Protein AF-X6LQK8-F1 (afdb_monomer)

pLDDT: mean 83.39, std 15.44, range [35.47, 98.56]

Foldseek 3Di:
DKFKWKFWAAPVVRDTDACQPFVKFKDKPNRTDDDPNPDPPPPPDPQQAFFDHDTDTPRVRDDPDIDMDIDGPDDGHGDMDIDTDDDDDLVRLLVLQVVLQQQQDADVNHRPDQQAAPPPRHRPCWDADPAQRRHIHNDVVSVVVCVVPCVVNRHHNVLRQDADDQDLPPDDPPDPDPPFWDKEWCAAPQPRARADFWKDFSPDNDPHTHRSSSLSVVCVVRSTQADPPPSHYHDSRRIHTDVLSVVVSVVDDRQQTMWTADSVSDIGTQDPVNVVVVVVVVVVVVVVVVVVVVVVVVVVVVPD

Mean predicted aligned error: 10.27 Å

InterPro domains:
  IPR002893 Zinc finger, MYND-type [PF01753] (117-154)
  IPR002893 Zinc finger, MYND-type [PS01360] (117-154)
  IPR002893 Zinc finger, MYND-type [PS50865] (117-154)
  IPR004181 Zinc finger, MIZ-type [PF02891] (184-232)
  IPR004181 Zinc finger, MIZ-type [PS51044] (173-258)
  IPR013083 Zinc finger, RING/FYVE/PHD-type [G3DSA:3.30.40.10] (154-269)

Organism: Reticulomyxa filosa (NCBI:txid46433)

Radius of gyration: 26.08 Å; Cα contacts (8 Å, |Δi|>4): 421; chains: 1; bounding box: 65×47×79 Å

Solvent-accessible surface area (backbone atoms only — not comparable to full-atom values): 18205 Å² total; per-residue (Å²): 90,79,42,35,34,36,44,43,29,36,60,90,76,72,40,73,50,57,68,69,82,52,59,51,48,43,28,49,74,91,42,73,60,88,74,90,73,79,79,78,78,84,67,90,58,89,71,62,49,47,76,49,68,78,63,48,80,45,50,94,72,69,61,100,73,77,56,76,47,75,48,47,88,56,91,84,59,60,48,78,48,77,44,84,41,78,59,75,52,55,68,59,52,41,52,48,42,51,61,47,39,72,41,67,51,53,62,96,85,35,61,84,59,81,70,36,15,81,82,80,60,50,65,62,76,64,46,56,45,86,68,35,65,45,55,34,18,64,44,71,68,53,44,60,68,43,36,85,59,46,64,80,55,62,46,43,69,85,77,48,62,49,69,62,79,79,79,68,79,73,78,57,98,82,59,99,66,76,85,66,65,44,76,37,53,48,32,10,86,86,74,67,44,73,44,81,48,31,24,42,34,35,84,50,92,64,87,66,40,35,23,44,60,60,49,45,44,49,24,71,71,71,22,50,26,43,36,92,86,78,48,45,63,32,50,85,79,31,49,22,63,38,61,71,57,43,51,51,57,72,75,45,59,93,87,53,50,36,35,31,39,40,80,90,72,52,74,43,82,47,48,71,67,58,51,50,55,50,51,51,53,51,51,52,51,53,50,52,52,51,53,52,55,51,53,58,56,53,61,67,66,72,78,116

Structure (mmCIF, N/CA/C/O backbone):
data_AF-X6LQK8-F1
#
_entry.id   AF-X6LQK8-F1
#
loop_
_atom_site.group_PDB
_atom_site.id
_atom_site.type_symbol
_atom_site.label_atom_id
_atom_site.label_alt_id
_atom_site.label_comp_id
_atom_site.label_asym_id
_atom_site.label_entity_id
_atom_site.label_seq_id
_atom_site.pdbx_PDB_ins_code
_atom_site.Cartn_x
_atom_site.Cartn_y
_atom_site.Cartn_z
_atom_site.occupancy
_atom_site.B_iso_or_equiv
_atom_site.auth_seq_id
_atom_site.auth_comp_id
_atom_site.auth_asym_id
_atom_site.auth_atom_id
_atom_site.pdbx_PDB_model_num
ATOM 1 N N . ARG A 1 1 ? -3.163 1.134 -16.900 1.00 82.81 1 ARG A N 1
ATOM 2 C CA . ARG A 1 1 ? -2.615 1.607 -18.199 1.00 82.81 1 ARG A CA 1
ATOM 3 C C . ARG A 1 1 ? -1.404 0.740 -18.535 1.00 82.81 1 ARG A C 1
ATOM 5 O O . ARG A 1 1 ? -0.724 0.337 -17.595 1.00 82.81 1 ARG A O 1
ATOM 12 N N . LYS A 1 2 ? -1.185 0.375 -19.805 1.00 91.56 2 LYS A N 1
ATOM 13 C CA . LYS A 1 2 ? 0.083 -0.257 -20.208 1.00 91.56 2 LYS A CA 1
ATOM 14 C C . LYS A 1 2 ? 1.154 0.831 -20.303 1.00 91.56 2 LYS A C 1
ATOM 16 O O . LYS A 1 2 ? 0.831 1.927 -20.752 1.00 91.56 2 LYS A O 1
ATOM 21 N N . GLN A 1 3 ? 2.357 0.538 -19.840 1.00 94.94 3 GLN A N 1
ATOM 22 C CA . GLN A 1 3 ? 3.522 1.411 -19.958 1.00 94.94 3 GLN A CA 1
ATOM 23 C C . GLN A 1 3 ? 4.705 0.598 -20.474 1.00 94.94 3 GLN A C 1
ATOM 25 O O . GLN A 1 3 ? 4.744 -0.616 -20.271 1.00 94.94 3 GLN A O 1
ATOM 30 N N . LEU A 1 4 ? 5.638 1.266 -21.142 1.00 95.50 4 LEU A N 1
ATOM 31 C CA . LEU A 1 4 ? 6.919 0.700 -21.532 1.00 95.50 4 LEU A CA 1
ATOM 32 C C . LEU A 1 4 ? 7.953 1.125 -20.492 1.00 95.50 4 LEU A C 1
ATOM 34 O O . LEU A 1 4 ? 8.238 2.312 -20.339 1.00 95.50 4 LEU A O 1
ATOM 38 N N . HIS A 1 5 ? 8.453 0.166 -19.724 1.00 94.75 5 HIS A N 1
ATOM 39 C CA . HIS A 1 5 ? 9.395 0.405 -18.638 1.00 94.75 5 HIS A CA 1
ATOM 40 C C . HIS A 1 5 ? 10.766 -0.122 -19.014 1.00 94.75 5 HIS A C 1
ATOM 42 O O . HIS A 1 5 ? 10.887 -1.215 -19.561 1.00 94.75 5 HIS A O 1
ATOM 48 N N . MET A 1 6 ? 11.792 0.643 -18.667 1.00 92.56 6 MET A N 1
ATOM 49 C CA . MET A 1 6 ? 13.180 0.239 -18.796 1.00 92.56 6 MET A CA 1
ATOM 50 C C . MET A 1 6 ? 13.816 0.079 -17.414 1.00 92.56 6 MET A C 1
ATOM 52 O O . MET A 1 6 ? 13.547 0.856 -16.491 1.00 92.56 6 MET A O 1
ATOM 56 N N . ARG A 1 7 ? 14.658 -0.945 -17.264 1.00 91.62 7 ARG A N 1
ATOM 57 C CA . ARG A 1 7 ? 15.359 -1.296 -16.023 1.00 91.62 7 ARG A CA 1
ATOM 58 C C . ARG A 1 7 ? 16.809 -1.660 -16.296 1.00 91.62 7 ARG A C 1
ATOM 60 O O . ARG A 1 7 ? 17.104 -2.305 -17.300 1.00 91.62 7 ARG A O 1
ATOM 67 N N . LEU A 1 8 ? 17.680 -1.316 -15.354 1.00 88.88 8 LEU A N 1
ATOM 68 C CA . LEU A 1 8 ? 19.105 -1.633 -15.397 1.00 88.88 8 LEU A CA 1
ATOM 69 C C . LEU A 1 8 ? 19.454 -2.681 -14.337 1.00 88.88 8 LEU A C 1
ATOM 71 O O . LEU A 1 8 ? 19.203 -2.464 -13.156 1.00 88.88 8 LEU A O 1
ATOM 75 N N . PHE A 1 9 ? 20.053 -3.804 -14.717 1.00 88.88 9 PHE A N 1
ATOM 76 C CA . PHE A 1 9 ? 20.481 -4.841 -13.777 1.00 88.88 9 PHE A CA 1
ATOM 77 C C . PHE A 1 9 ? 21.989 -5.019 -13.846 1.00 88.88 9 PHE A C 1
ATOM 79 O O . PHE A 1 9 ? 22.517 -5.318 -14.911 1.00 88.88 9 PHE A O 1
ATOM 86 N N . GLY A 1 10 ? 22.673 -4.857 -12.714 1.00 84.56 10 GLY A N 1
ATOM 87 C CA . GLY A 1 10 ? 24.115 -5.089 -12.628 1.00 84.56 10 GLY A CA 1
ATOM 88 C C . GLY A 1 10 ? 24.437 -6.583 -12.650 1.00 84.56 10 GLY A C 1
ATOM 89 O O . GLY A 1 10 ? 23.739 -7.375 -12.015 1.00 84.56 10 GLY A O 1
ATOM 90 N N . GLU A 1 11 ? 25.504 -6.970 -13.348 1.00 84.06 11 GLU A N 1
ATOM 91 C CA . GLU A 1 11 ? 25.898 -8.377 -13.509 1.00 84.06 11 GLU A CA 1
ATOM 92 C C . GLU A 1 11 ? 26.207 -9.061 -12.165 1.00 84.06 11 GLU A C 1
ATOM 94 O O . GLU A 1 11 ? 25.721 -10.159 -11.887 1.00 84.06 11 GLU A O 1
ATOM 99 N N . GLN A 1 12 ? 26.963 -8.384 -11.295 1.00 83.25 12 GLN A N 1
ATOM 100 C CA . GLN A 1 12 ? 27.389 -8.938 -10.004 1.00 83.25 12 GLN A CA 1
ATOM 101 C C . GLN A 1 12 ? 26.261 -8.956 -8.967 1.00 83.25 12 GLN A C 1
ATOM 103 O O . GLN A 1 12 ? 26.090 -9.930 -8.235 1.00 83.25 12 GLN A O 1
ATOM 108 N N . THR A 1 13 ? 25.486 -7.874 -8.891 1.00 82.19 13 THR A N 1
ATOM 109 C CA . THR A 1 13 ? 24.439 -7.710 -7.875 1.00 82.19 13 THR A CA 1
ATOM 110 C C . THR A 1 13 ? 23.164 -8.462 -8.233 1.00 82.19 13 THR A C 1
ATOM 112 O O . THR A 1 13 ? 22.409 -8.830 -7.335 1.00 82.19 13 THR A O 1
ATOM 115 N N . LYS A 1 14 ? 22.901 -8.669 -9.533 1.00 83.75 14 LYS A N 1
ATOM 116 C CA . LYS A 1 14 ? 21.640 -9.201 -10.076 1.00 83.75 14 LYS A CA 1
ATOM 117 C C . LYS A 1 14 ? 20.402 -8.439 -9.584 1.00 83.75 14 LYS A C 1
ATOM 119 O O . LYS A 1 14 ? 19.297 -8.977 -9.563 1.00 83.75 14 LYS A O 1
ATOM 124 N N . THR A 1 15 ? 20.573 -7.182 -9.174 1.00 83.88 15 THR A N 1
ATOM 125 C CA . THR A 1 15 ? 19.510 -6.322 -8.641 1.00 83.88 15 THR A CA 1
ATOM 126 C C . THR A 1 15 ? 19.301 -5.112 -9.537 1.00 83.88 15 THR A C 1
ATOM 128 O O . THR A 1 15 ? 20.223 -4.663 -10.225 1.00 83.88 15 THR A O 1
ATOM 131 N N . HIS A 1 16 ? 18.077 -4.579 -9.512 1.00 86.06 16 HIS A N 1
ATOM 132 C CA . HIS A 1 16 ? 17.727 -3.356 -10.226 1.00 86.06 16 HIS A CA 1
ATOM 133 C C . HIS A 1 16 ? 18.552 -2.184 -9.672 1.00 86.06 16 HIS A C 1
ATOM 135 O O . HIS A 1 16 ? 18.483 -1.894 -8.478 1.00 86.06 16 HIS A O 1
ATOM 141 N N . GLN A 1 17 ? 19.356 -1.565 -10.531 1.00 83.44 17 GLN A N 1
ATOM 142 C CA . GLN A 1 17 ? 20.273 -0.479 -10.203 1.00 83.44 17 GLN A CA 1
ATOM 143 C C . GLN A 1 17 ? 19.582 0.874 -10.346 1.00 83.44 17 GLN A C 1
ATOM 145 O O . GLN A 1 17 ? 18.817 1.092 -11.285 1.00 83.44 17 GLN A O 1
ATOM 150 N N . ASP A 1 18 ? 19.888 1.795 -9.433 1.00 78.00 18 ASP A N 1
ATOM 151 C CA . ASP A 1 18 ? 19.461 3.186 -9.553 1.00 78.00 18 ASP A CA 1
ATOM 152 C C . ASP A 1 18 ? 20.125 3.850 -10.759 1.00 78.00 18 ASP A C 1
ATOM 154 O O . ASP A 1 18 ? 21.352 3.829 -10.895 1.00 78.00 18 ASP A O 1
ATOM 158 N N . TRP A 1 19 ? 19.325 4.559 -11.554 1.00 74.69 19 TRP A N 1
ATOM 159 C CA . TRP A 1 19 ? 19.772 5.339 -12.714 1.00 74.69 19 TRP A CA 1
ATOM 160 C C . TRP A 1 19 ? 20.805 6.431 -12.371 1.00 74.69 19 TRP A C 1
ATOM 162 O O . TRP A 1 19 ? 21.520 6.914 -13.246 1.00 74.69 19 TRP A O 1
ATOM 172 N N . ASN A 1 20 ? 20.935 6.791 -11.088 1.00 66.44 20 ASN A N 1
ATOM 173 C CA . ASN A 1 20 ? 21.895 7.785 -10.603 1.00 66.44 20 ASN A CA 1
ATOM 174 C C . ASN A 1 20 ? 23.303 7.228 -10.342 1.00 66.44 20 ASN A C 1
ATOM 176 O O . ASN A 1 20 ? 24.265 7.991 -10.373 1.00 66.44 20 ASN A O 1
ATOM 180 N N . THR A 1 21 ? 23.444 5.931 -10.052 1.00 58.06 21 THR A N 1
ATOM 181 C CA . THR A 1 21 ? 24.715 5.366 -9.545 1.00 58.06 21 THR A CA 1
ATOM 182 C C . THR A 1 21 ? 25.814 5.266 -10.597 1.00 58.06 21 THR A C 1
ATOM 184 O O . THR A 1 21 ? 26.991 5.250 -10.253 1.00 58.06 21 THR A O 1
ATOM 187 N N . SER A 1 22 ? 25.445 5.247 -11.874 1.00 55.09 22 SER A N 1
ATOM 188 C CA . SER A 1 22 ? 26.368 5.057 -12.996 1.00 55.09 22 SER A CA 1
ATOM 189 C C . SER A 1 22 ? 26.458 6.276 -13.926 1.00 55.09 22 SER A C 1
ATOM 191 O O . SER A 1 22 ? 27.138 6.203 -14.946 1.00 55.09 22 SER A O 1
ATOM 193 N N . GLN A 1 23 ? 25.806 7.400 -13.574 1.00 62.09 23 GLN A N 1
ATOM 194 C CA . GLN A 1 23 ? 25.604 8.552 -14.472 1.00 62.09 23 GLN A CA 1
ATOM 195 C C . GLN A 1 23 ? 25.235 8.086 -15.890 1.00 62.09 23 GLN A C 1
ATOM 197 O O . GLN A 1 23 ? 25.840 8.517 -16.864 1.00 62.09 23 GLN A O 1
ATOM 202 N N . CYS A 1 24 ? 24.296 7.140 -15.983 1.00 72.94 24 CYS A N 1
ATOM 203 C CA . CYS A 1 24 ? 23.850 6.624 -17.267 1.00 72.94 24 CYS A CA 1
ATOM 204 C C . CYS A 1 24 ? 22.905 7.643 -17.897 1.00 72.94 24 CYS A C 1
ATOM 206 O O . CYS A 1 24 ? 21.765 7.789 -17.448 1.00 72.94 24 CYS A O 1
ATOM 208 N N . ASP A 1 25 ? 23.375 8.345 -18.918 1.00 85.44 25 ASP A N 1
ATOM 209 C CA . ASP A 1 25 ? 22.495 9.062 -19.827 1.00 85.44 25 ASP A CA 1
ATOM 210 C C . ASP A 1 25 ? 21.886 8.055 -20.801 1.00 85.44 25 ASP A C 1
ATOM 212 O O . ASP A 1 25 ? 22.563 7.152 -21.297 1.00 85.44 25 ASP A O 1
ATOM 216 N N . VAL A 1 26 ? 20.584 8.190 -21.035 1.00 89.69 26 VAL A N 1
ATOM 217 C CA . VAL A 1 26 ? 19.830 7.315 -21.930 1.00 89.69 26 VAL A CA 1
ATOM 218 C C . VAL A 1 26 ? 19.396 8.131 -23.133 1.00 89.69 26 VAL A C 1
ATOM 220 O O . VAL A 1 26 ? 18.732 9.157 -22.970 1.00 89.69 26 VAL A O 1
ATOM 223 N N . THR A 1 27 ? 19.697 7.634 -24.326 1.00 91.81 27 THR A N 1
ATOM 224 C CA . THR A 1 27 ? 19.189 8.173 -25.588 1.00 91.81 27 THR A CA 1
ATOM 225 C C . THR A 1 27 ? 18.341 7.110 -26.273 1.00 91.81 27 THR A C 1
ATOM 227 O O . THR A 1 27 ? 18.766 5.965 -26.394 1.00 91.81 27 THR A O 1
ATOM 230 N N . ILE A 1 28 ? 17.135 7.481 -26.709 1.00 93.44 28 ILE A N 1
ATOM 231 C CA . ILE A 1 28 ? 16.253 6.614 -27.503 1.00 93.44 28 ILE A CA 1
ATOM 232 C C . ILE A 1 28 ? 15.965 7.307 -28.830 1.00 93.44 28 ILE A C 1
ATOM 234 O O . ILE A 1 28 ? 15.443 8.424 -28.829 1.00 93.44 28 ILE A O 1
ATOM 238 N N . ASN A 1 29 ? 16.285 6.661 -29.954 1.00 91.69 29 ASN A N 1
ATOM 239 C CA . ASN A 1 29 ? 16.065 7.196 -31.304 1.00 91.69 29 ASN A CA 1
ATOM 240 C C . ASN A 1 29 ? 16.595 8.641 -31.448 1.00 91.69 29 ASN A C 1
ATOM 242 O O . ASN A 1 29 ? 15.873 9.548 -31.872 1.00 91.69 29 ASN A O 1
ATOM 246 N N . ASN A 1 30 ? 17.845 8.869 -31.024 1.00 88.56 30 ASN A N 1
ATOM 247 C CA . ASN A 1 30 ? 18.528 10.173 -31.000 1.00 88.56 30 ASN A CA 1
ATOM 248 C C . ASN A 1 30 ? 17.899 11.248 -30.089 1.00 88.56 30 ASN A C 1
ATOM 250 O O . ASN A 1 30 ? 18.240 12.426 -30.196 1.00 88.56 30 ASN A O 1
ATOM 254 N N . LYS A 1 31 ? 16.990 10.877 -29.177 1.00 90.25 31 LYS A N 1
ATOM 255 C CA . LYS A 1 31 ? 16.425 11.779 -28.163 1.00 90.25 31 LYS A CA 1
ATOM 256 C C . LYS A 1 31 ? 16.936 11.406 -26.779 1.00 90.25 31 LYS A C 1
ATOM 258 O O . LYS A 1 31 ? 16.623 10.331 -26.268 1.00 90.25 31 LYS A O 1
ATOM 263 N N . GLN A 1 32 ? 17.698 12.307 -26.170 1.00 89.06 32 GLN A N 1
ATOM 264 C CA . GLN A 1 32 ? 18.182 12.131 -24.804 1.00 89.06 32 GLN A CA 1
ATOM 265 C C . GLN A 1 32 ? 17.027 12.278 -23.805 1.00 89.06 32 GLN A C 1
ATOM 267 O O . GLN A 1 32 ? 16.255 13.238 -23.864 1.00 89.06 32 GLN A O 1
ATOM 272 N N . LEU A 1 33 ? 16.910 11.324 -22.885 1.00 89.19 33 LEU A N 1
ATOM 273 C CA . LEU A 1 33 ? 15.889 11.323 -21.844 1.00 89.19 33 LEU A CA 1
ATOM 274 C C . LEU A 1 33 ? 16.301 12.200 -20.660 1.00 89.19 33 LEU A C 1
ATOM 276 O O . LEU A 1 33 ? 17.451 12.188 -20.219 1.00 89.19 33 LEU A O 1
ATOM 280 N N . ILE A 1 34 ? 15.327 12.903 -20.079 1.00 83.75 34 ILE A N 1
ATOM 281 C CA . ILE A 1 34 ? 15.517 13.639 -18.828 1.00 83.75 34 ILE A CA 1
ATOM 282 C C . ILE A 1 34 ? 15.254 12.686 -17.662 1.00 83.75 34 ILE A C 1
ATOM 284 O O . ILE A 1 34 ? 14.114 12.308 -17.394 1.00 83.75 34 ILE A O 1
ATOM 288 N N . ILE A 1 35 ? 16.312 12.319 -16.944 1.00 81.25 35 ILE A N 1
ATOM 289 C CA . ILE A 1 35 ? 16.226 11.467 -15.756 1.00 81.25 35 ILE A CA 1
ATOM 290 C C . ILE A 1 35 ? 16.246 12.365 -14.517 1.00 81.25 35 ILE A C 1
ATOM 292 O O . ILE A 1 35 ? 17.209 13.099 -14.293 1.00 81.25 35 ILE A O 1
ATOM 296 N N . ASP A 1 36 ? 15.190 12.321 -13.698 1.00 70.75 36 ASP A N 1
ATOM 297 C CA . ASP A 1 36 ? 15.149 13.081 -12.444 1.00 70.75 36 ASP A CA 1
ATOM 298 C C . ASP A 1 36 ? 16.143 12.488 -11.432 1.00 70.75 36 ASP A C 1
ATOM 300 O O . ASP A 1 36 ? 15.909 11.439 -10.831 1.00 70.75 36 ASP A O 1
ATOM 304 N N . ARG A 1 37 ? 17.273 13.180 -11.247 1.00 71.69 37 ARG A N 1
ATOM 305 C CA . ARG A 1 37 ? 18.354 12.762 -10.343 1.00 71.69 37 ARG A CA 1
ATOM 306 C C . ARG A 1 37 ? 18.162 13.233 -8.895 1.00 71.69 37 ARG A C 1
ATOM 308 O O . ARG A 1 37 ? 19.084 13.110 -8.087 1.00 71.69 37 ARG A O 1
ATOM 315 N N . LYS A 1 38 ? 17.011 13.813 -8.529 1.00 57.75 38 LYS A N 1
ATOM 316 C CA . LYS A 1 38 ? 16.828 14.444 -7.209 1.00 57.75 38 LYS A CA 1
ATOM 317 C C . LYS A 1 38 ? 16.981 13.459 -6.037 1.00 57.75 38 LYS A C 1
ATOM 319 O O . LYS A 1 38 ? 16.141 12.600 -5.800 1.00 57.75 38 LYS A O 1
ATOM 324 N N . ASN A 1 39 ? 18.041 13.697 -5.254 1.00 46.19 39 ASN A N 1
ATOM 325 C CA . ASN A 1 39 ? 18.235 13.400 -3.827 1.00 46.19 39 ASN A CA 1
ATOM 326 C C . ASN A 1 39 ? 17.713 12.048 -3.310 1.00 46.19 39 ASN A C 1
ATOM 328 O O . ASN A 1 39 ? 16.868 11.986 -2.414 1.00 46.19 39 ASN A O 1
ATOM 332 N N . ILE A 1 40 ? 18.334 10.959 -3.760 1.00 50.66 40 ILE A N 1
ATOM 333 C CA . ILE A 1 40 ? 18.388 9.736 -2.955 1.00 50.66 40 ILE A CA 1
ATOM 334 C C . ILE A 1 40 ? 19.536 9.926 -1.966 1.00 50.66 40 ILE A C 1
ATOM 336 O O . ILE A 1 40 ? 20.708 9.850 -2.328 1.00 50.66 40 ILE A O 1
ATOM 340 N N . LYS A 1 41 ? 19.207 10.239 -0.707 1.00 41.84 41 LYS A N 1
ATOM 341 C CA . LYS A 1 41 ? 20.202 10.259 0.370 1.00 41.84 41 LYS A CA 1
ATOM 342 C C . LYS A 1 41 ? 20.843 8.874 0.440 1.00 41.84 41 LYS A C 1
ATOM 344 O O . LYS A 1 41 ? 20.176 7.909 0.810 1.00 41.84 41 LYS A O 1
ATOM 349 N N . THR A 1 42 ? 22.138 8.793 0.155 1.00 37.88 42 THR A N 1
ATOM 350 C CA . THR A 1 42 ? 22.996 7.673 0.548 1.00 37.88 42 THR A CA 1
ATOM 351 C C . THR A 1 42 ? 23.085 7.670 2.073 1.00 37.88 42 THR A C 1
ATOM 353 O O . THR A 1 42 ? 24.013 8.216 2.666 1.00 37.88 42 THR A O 1
ATOM 356 N N . SER A 1 43 ? 22.066 7.135 2.746 1.00 38.66 43 SER A N 1
ATOM 357 C CA . SER A 1 43 ? 22.177 6.837 4.169 1.00 38.66 43 SER A CA 1
ATOM 358 C C . SER A 1 43 ? 23.109 5.638 4.301 1.00 38.66 43 SER A C 1
ATOM 360 O O . SER A 1 43 ? 22.759 4.519 3.944 1.00 38.66 43 SER A O 1
ATOM 362 N N . SER A 1 44 ? 24.308 5.890 4.817 1.00 35.47 44 SER A N 1
ATOM 363 C CA . SER A 1 44 ? 25.323 4.899 5.193 1.00 35.47 44 SER A CA 1
ATOM 364 C C . SER A 1 44 ? 24.921 4.045 6.407 1.00 35.47 44 SER A C 1
ATOM 366 O O . SER A 1 44 ? 25.715 3.257 6.917 1.00 35.47 44 SER A O 1
ATOM 368 N N . THR A 1 45 ? 23.686 4.176 6.895 1.00 42.66 45 THR A N 1
ATOM 369 C CA . THR A 1 45 ? 23.160 3.406 8.020 1.00 42.66 45 THR A CA 1
ATOM 370 C C . THR A 1 45 ? 22.388 2.211 7.473 1.00 42.66 45 THR A C 1
ATOM 372 O O . THR A 1 45 ? 21.493 2.400 6.656 1.00 42.66 45 THR A O 1
ATOM 375 N N . LYS A 1 46 ? 22.717 0.985 7.915 1.00 43.69 46 LYS A N 1
ATOM 376 C CA . LYS A 1 46 ? 22.012 -0.263 7.554 1.00 43.69 46 LYS A CA 1
ATOM 377 C C . LYS A 1 46 ? 20.488 -0.052 7.595 1.00 43.69 46 LYS A C 1
ATOM 379 O O . LYS A 1 46 ? 19.894 -0.074 8.673 1.00 43.69 46 LYS A O 1
ATOM 384 N N . GLN A 1 47 ? 19.854 0.173 6.442 1.00 54.09 47 GLN A N 1
ATOM 385 C CA . GLN A 1 47 ? 18.412 0.385 6.375 1.00 54.09 47 GLN A CA 1
ATOM 386 C C . GLN A 1 47 ? 17.712 -0.942 6.672 1.00 54.09 47 GLN A C 1
ATOM 388 O O . GLN A 1 47 ? 17.822 -1.903 5.916 1.00 54.09 47 GLN A O 1
ATOM 393 N N . LYS A 1 48 ? 16.976 -1.002 7.785 1.00 57.19 48 LYS A N 1
ATOM 394 C CA . LYS A 1 48 ? 16.023 -2.082 8.065 1.00 57.19 48 LYS A CA 1
ATOM 395 C C . LYS A 1 48 ? 14.766 -1.870 7.212 1.00 57.19 48 LYS A C 1
ATOM 397 O O . LYS A 1 48 ? 13.739 -1.464 7.728 1.00 57.19 48 LYS A O 1
ATOM 402 N N . GLY A 1 49 ? 14.832 -2.059 5.900 1.00 64.44 49 GLY A N 1
ATOM 403 C CA . GLY A 1 49 ? 13.681 -1.824 5.023 1.00 64.44 49 GLY A CA 1
ATOM 404 C C . GLY A 1 49 ? 13.923 -2.278 3.591 1.00 64.44 49 GLY A C 1
ATOM 405 O O . GLY A 1 49 ? 15.053 -2.585 3.217 1.00 64.44 49 GLY A O 1
ATOM 406 N N . TYR A 1 50 ? 12.856 -2.329 2.792 1.00 80.06 50 TYR A N 1
ATOM 407 C CA . TYR A 1 50 ? 12.966 -2.598 1.360 1.00 80.06 50 TYR A CA 1
ATOM 408 C C . TYR A 1 50 ? 12.945 -1.277 0.596 1.00 80.06 50 TYR A C 1
ATOM 410 O O . TYR A 1 50 ? 11.967 -0.534 0.663 1.00 80.06 50 TYR A O 1
ATOM 418 N N . ASN A 1 51 ? 14.019 -0.998 -0.138 1.00 83.06 51 ASN A N 1
ATOM 419 C CA . ASN A 1 51 ? 14.061 0.102 -1.089 1.00 83.06 51 ASN A CA 1
ATOM 420 C C . ASN A 1 51 ? 13.896 -0.464 -2.503 1.00 83.06 51 ASN A C 1
ATOM 422 O O . ASN A 1 51 ? 14.660 -1.333 -2.923 1.00 83.06 51 ASN A O 1
ATOM 426 N N . VAL A 1 52 ? 12.855 -0.021 -3.203 1.00 84.00 52 VAL A N 1
ATOM 427 C CA . VAL A 1 52 ? 12.538 -0.463 -4.560 1.00 84.00 52 VAL A CA 1
ATOM 428 C C . VAL A 1 52 ? 12.889 0.648 -5.536 1.00 84.00 52 VAL A C 1
ATOM 430 O O . VAL A 1 52 ? 12.191 1.660 -5.618 1.00 84.00 52 VAL A O 1
ATOM 433 N N . VAL A 1 53 ? 13.934 0.405 -6.327 1.00 85.19 53 VAL A N 1
ATOM 434 C CA . VAL A 1 53 ? 14.335 1.279 -7.430 1.00 85.19 53 VAL A CA 1
ATOM 435 C C . VAL A 1 53 ? 13.234 1.324 -8.487 1.00 85.19 53 VAL A C 1
ATOM 437 O O . VAL A 1 53 ? 12.734 0.285 -8.944 1.00 85.19 53 VAL A O 1
ATOM 440 N N . LYS A 1 54 ? 12.862 2.539 -8.893 1.00 86.44 54 LYS A N 1
ATOM 441 C CA . LYS A 1 54 ? 11.828 2.768 -9.903 1.00 86.44 54 LYS A CA 1
ATOM 442 C C . LYS A 1 54 ? 12.351 2.516 -11.315 1.00 86.44 54 LYS A C 1
ATOM 444 O O . LYS A 1 54 ? 13.466 2.931 -11.624 1.00 86.44 54 LYS A O 1
ATOM 449 N N . PRO A 1 55 ? 11.570 1.838 -12.175 1.00 90.94 55 PRO A N 1
ATOM 450 C CA . PRO A 1 55 ? 11.902 1.751 -13.591 1.00 90.94 55 PRO A CA 1
ATOM 451 C C . PRO A 1 55 ? 11.823 3.137 -14.238 1.00 90.94 55 PRO A C 1
ATOM 453 O O . PRO A 1 55 ? 11.107 4.014 -13.747 1.00 90.94 55 PRO A O 1
ATOM 456 N N . LEU A 1 56 ? 12.520 3.306 -15.357 1.00 91.38 56 LEU A N 1
ATOM 457 C CA . LEU A 1 56 ? 12.354 4.474 -16.210 1.00 91.38 56 LEU A CA 1
ATOM 458 C C . LEU A 1 56 ? 11.129 4.256 -17.106 1.00 91.38 56 LEU A C 1
ATOM 460 O O . LEU A 1 56 ? 11.065 3.264 -17.831 1.00 91.38 56 LEU A O 1
ATOM 464 N N . ASP A 1 57 ? 10.143 5.149 -17.031 1.00 92.25 57 ASP A N 1
ATOM 465 C CA . ASP A 1 57 ? 8.982 5.118 -17.925 1.00 92.25 57 ASP A CA 1
ATOM 466 C C . ASP A 1 57 ? 9.365 5.757 -19.263 1.00 92.25 57 ASP A C 1
ATOM 468 O O . ASP A 1 57 ? 9.575 6.964 -19.342 1.00 92.25 57 ASP A O 1
ATOM 472 N N . ILE A 1 58 ? 9.472 4.932 -20.302 1.00 93.88 58 ILE A N 1
ATOM 473 C CA . ILE A 1 58 ? 9.844 5.339 -21.663 1.00 93.88 58 ILE A CA 1
ATOM 474 C C . ILE A 1 58 ? 8.656 5.229 -22.623 1.00 93.88 58 ILE A C 1
ATOM 476 O O . ILE A 1 58 ? 8.829 5.167 -23.837 1.00 93.88 58 ILE A O 1
ATOM 480 N N . SER A 1 59 ? 7.428 5.199 -22.092 1.00 94.31 59 SER A N 1
ATOM 481 C CA . SER A 1 59 ? 6.207 5.016 -22.888 1.00 94.31 59 SER A CA 1
ATOM 482 C C . SER A 1 59 ? 6.034 6.057 -23.996 1.00 94.31 59 SER A C 1
ATOM 484 O O . SER A 1 59 ? 5.456 5.740 -25.030 1.00 94.31 59 SER A O 1
ATOM 486 N N . GLU A 1 60 ? 6.518 7.285 -23.796 1.00 92.75 60 GLU A N 1
ATOM 487 C CA . GLU A 1 60 ? 6.444 8.361 -24.798 1.00 92.75 60 GLU A CA 1
ATOM 488 C C . GLU A 1 60 ? 7.379 8.139 -25.998 1.00 92.75 60 GLU A C 1
ATOM 490 O O . GLU A 1 60 ? 7.184 8.744 -27.049 1.00 92.75 60 GLU A O 1
ATOM 495 N N . HIS A 1 61 ? 8.362 7.248 -25.856 1.00 92.56 61 HIS A N 1
ATOM 496 C CA . HIS A 1 61 ? 9.349 6.899 -26.879 1.00 92.56 61 HIS A CA 1
ATOM 497 C C . HIS A 1 61 ? 9.112 5.507 -27.476 1.00 92.56 61 HIS A C 1
ATOM 499 O O . HIS A 1 61 ? 9.953 5.012 -28.219 1.00 92.56 61 HIS A O 1
ATOM 505 N N . ALA A 1 62 ? 7.996 4.862 -27.128 1.00 92.69 62 ALA A N 1
ATOM 506 C CA . ALA A 1 62 ? 7.694 3.514 -27.577 1.00 92.69 62 ALA A CA 1
ATOM 507 C C . ALA A 1 62 ? 7.513 3.466 -29.102 1.00 92.69 62 ALA A C 1
ATOM 509 O O . ALA A 1 62 ? 6.635 4.132 -29.650 1.00 92.69 62 ALA A O 1
ATOM 510 N N . ASP A 1 63 ? 8.305 2.622 -29.758 1.00 91.88 63 ASP A N 1
ATOM 511 C CA . ASP A 1 63 ? 8.243 2.368 -31.195 1.00 91.88 63 ASP A CA 1
ATOM 512 C C . ASP A 1 63 ? 8.464 0.868 -31.474 1.00 91.88 63 ASP A C 1
ATOM 514 O O . ASP A 1 63 ? 8.906 0.104 -30.613 1.00 91.88 63 ASP A O 1
ATOM 518 N N . THR A 1 64 ? 8.114 0.433 -32.680 1.00 90.81 64 THR A N 1
ATOM 519 C CA . THR A 1 64 ? 8.327 -0.925 -33.197 1.00 90.81 64 THR A CA 1
ATOM 520 C C . THR A 1 64 ? 9.806 -1.282 -33.346 1.00 90.81 64 THR A C 1
ATOM 522 O O . THR A 1 64 ? 10.159 -2.453 -33.217 1.00 90.81 64 THR A O 1
ATOM 525 N N . CYS A 1 65 ? 10.661 -0.280 -33.567 1.00 91.38 65 CYS A N 1
ATOM 526 C CA . CYS A 1 65 ? 12.114 -0.387 -33.550 1.00 91.38 65 CYS A CA 1
ATOM 527 C C . CYS A 1 65 ? 12.681 0.763 -32.709 1.00 91.38 65 CYS A C 1
ATOM 529 O O . CYS A 1 65 ? 12.290 1.914 -32.898 1.00 91.38 65 CYS A O 1
ATOM 531 N N . MET A 1 66 ? 13.570 0.457 -31.765 1.00 91.56 66 MET A N 1
ATOM 532 C CA . MET A 1 66 ? 14.181 1.457 -30.890 1.00 91.56 66 MET A CA 1
ATOM 533 C C . MET A 1 66 ? 15.688 1.237 -30.828 1.00 91.56 66 ME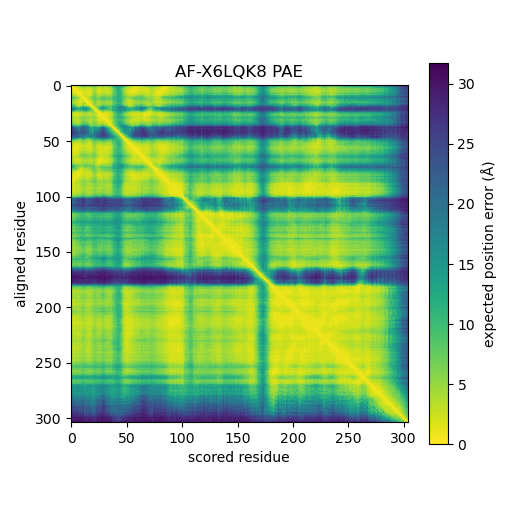T A C 1
ATOM 535 O O . MET A 1 66 ? 16.133 0.171 -30.401 1.00 91.56 66 MET A O 1
ATOM 539 N N . ASP A 1 67 ? 16.443 2.273 -31.178 1.00 92.31 67 ASP A N 1
ATOM 540 C CA . ASP A 1 67 ? 17.875 2.351 -30.917 1.00 92.31 67 ASP A CA 1
ATOM 541 C C . ASP A 1 67 ? 18.069 2.984 -29.539 1.00 92.31 67 ASP A C 1
ATOM 543 O O . ASP A 1 67 ? 17.687 4.137 -29.310 1.00 92.31 67 ASP A O 1
ATOM 547 N N . ILE A 1 68 ? 18.603 2.198 -28.603 1.00 90.81 68 ILE A N 1
ATOM 548 C CA . ILE A 1 68 ? 18.824 2.610 -27.215 1.00 90.81 68 ILE A CA 1
ATOM 549 C C . ILE A 1 68 ? 20.324 2.697 -26.971 1.00 90.81 68 ILE A C 1
ATOM 551 O O . ILE A 1 68 ? 21.028 1.688 -27.006 1.00 90.81 68 ILE A O 1
ATOM 555 N N . GLU A 1 69 ? 20.791 3.897 -26.657 1.00 90.38 69 GLU A N 1
ATOM 556 C CA . GLU A 1 69 ? 22.178 4.154 -26.293 1.00 90.38 69 GLU A 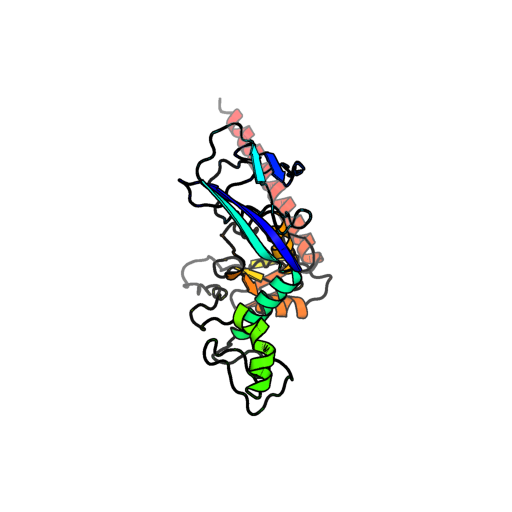CA 1
ATOM 557 C C . GLU A 1 69 ? 22.270 4.494 -24.806 1.00 90.38 69 GLU A C 1
ATOM 559 O O . GLU A 1 69 ? 21.500 5.305 -24.281 1.00 90.38 69 GLU A O 1
ATOM 564 N N . LEU A 1 70 ? 23.232 3.867 -24.128 1.00 86.94 70 LEU A N 1
ATOM 565 C CA . LEU A 1 70 ? 23.584 4.164 -22.746 1.00 86.94 70 LEU A CA 1
ATOM 566 C C . LEU A 1 70 ? 24.985 4.762 -22.705 1.00 86.94 70 LEU A C 1
ATOM 568 O O . LEU A 1 70 ? 25.962 4.075 -23.004 1.00 86.94 70 LEU A O 1
ATOM 572 N N . ALA A 1 71 ? 25.088 6.020 -22.291 1.00 84.69 71 ALA A N 1
ATOM 573 C CA . ALA A 1 71 ? 26.367 6.668 -22.038 1.00 84.69 71 ALA A CA 1
ATOM 574 C C . ALA A 1 71 ? 26.641 6.663 -20.533 1.00 84.69 71 ALA A C 1
ATOM 576 O O . ALA A 1 71 ? 25.845 7.186 -19.761 1.00 84.69 71 ALA A O 1
ATOM 577 N N . SER A 1 72 ? 27.754 6.066 -20.108 1.00 79.62 72 SER A N 1
ATOM 578 C CA . SER A 1 72 ? 28.167 6.002 -18.703 1.00 79.62 72 SER A CA 1
ATOM 579 C C . SER A 1 72 ? 29.645 6.349 -18.568 1.00 79.62 72 SER A C 1
ATOM 581 O O . SER A 1 72 ? 30.448 6.054 -19.452 1.00 79.62 72 SER A O 1
ATOM 583 N N . ASN A 1 73 ? 30.018 6.934 -17.428 1.00 76.88 73 ASN A N 1
ATOM 584 C CA . ASN A 1 73 ? 31.414 7.256 -17.110 1.00 76.88 73 ASN A CA 1
ATOM 585 C C . ASN A 1 73 ? 32.253 6.020 -16.743 1.00 76.88 73 ASN A C 1
ATOM 587 O O . ASN A 1 73 ? 33.464 6.134 -16.557 1.00 76.88 73 ASN A O 1
ATOM 591 N N . ALA A 1 74 ? 31.622 4.857 -16.583 1.00 75.88 74 ALA A N 1
ATOM 592 C CA . ALA A 1 74 ? 32.282 3.592 -16.305 1.00 75.88 74 ALA A CA 1
ATOM 593 C C . ALA A 1 74 ? 31.760 2.512 -17.257 1.00 75.88 74 ALA A C 1
ATOM 595 O O . ALA A 1 74 ? 30.647 2.607 -17.775 1.00 75.88 74 ALA A O 1
ATOM 596 N N . ALA A 1 75 ? 32.549 1.457 -17.467 1.00 75.56 75 ALA A N 1
ATOM 597 C CA . ALA A 1 75 ? 32.080 0.299 -18.215 1.00 75.56 75 ALA A CA 1
ATOM 598 C C . ALA A 1 75 ? 30.887 -0.334 -17.479 1.00 75.56 75 ALA A C 1
ATOM 600 O O . ALA A 1 75 ? 31.034 -0.856 -16.372 1.00 75.56 75 ALA A O 1
ATOM 601 N N . PHE A 1 76 ? 29.700 -0.273 -18.086 1.00 76.38 76 PHE A N 1
ATOM 602 C CA . PHE A 1 76 ? 28.526 -0.960 -17.565 1.00 76.38 76 PHE A CA 1
ATOM 603 C C . PHE A 1 76 ? 28.625 -2.458 -17.873 1.00 76.38 76 PHE A C 1
ATOM 605 O O . PHE A 1 76 ? 28.772 -2.857 -19.027 1.00 76.38 76 PHE A O 1
ATOM 612 N N . GLN A 1 77 ? 28.517 -3.281 -16.832 1.00 81.81 77 GLN A N 1
ATOM 613 C CA . GLN A 1 77 ? 28.423 -4.736 -16.930 1.00 81.81 77 GLN A CA 1
ATOM 614 C C . GLN A 1 77 ? 27.081 -5.185 -16.359 1.00 81.81 77 GLN A C 1
ATOM 616 O O . GLN A 1 77 ? 26.811 -5.037 -15.160 1.00 81.81 77 GLN A O 1
ATOM 621 N N . GLY A 1 78 ? 26.214 -5.707 -17.223 1.00 86.12 78 GLY A N 1
ATOM 622 C CA . GLY A 1 78 ? 24.870 -6.093 -16.833 1.00 86.12 78 GLY A CA 1
ATOM 623 C C . GLY A 1 78 ? 23.901 -6.196 -18.000 1.00 86.12 78 GLY A C 1
ATOM 624 O O . GLY A 1 78 ? 24.298 -6.320 -19.155 1.00 86.12 78 GLY A O 1
ATOM 625 N N . ALA A 1 79 ? 22.612 -6.138 -17.678 1.00 88.69 79 ALA A N 1
ATOM 626 C CA . ALA A 1 79 ? 21.530 -6.220 -18.645 1.00 88.69 79 ALA A CA 1
ATOM 627 C C . ALA A 1 79 ? 20.616 -4.996 -18.558 1.00 88.69 79 ALA A C 1
ATOM 629 O O . ALA A 1 79 ? 20.281 -4.519 -17.469 1.00 88.69 79 ALA A O 1
ATOM 630 N N . VAL A 1 80 ? 20.170 -4.536 -19.722 1.00 89.56 80 VAL A N 1
ATOM 631 C CA . VAL A 1 80 ? 19.076 -3.575 -19.860 1.00 89.56 80 VAL A CA 1
ATOM 632 C C . VAL A 1 80 ? 17.837 -4.361 -20.240 1.00 89.56 80 VAL A C 1
ATOM 634 O O . VAL A 1 80 ? 17.862 -5.145 -21.186 1.00 89.56 80 VAL A O 1
ATOM 637 N N . ILE A 1 81 ? 16.757 -4.173 -19.492 1.00 92.19 81 ILE A N 1
ATOM 638 C CA . ILE A 1 81 ? 15.485 -4.841 -19.757 1.00 92.19 81 ILE A CA 1
ATOM 639 C C . ILE A 1 81 ? 14.458 -3.780 -20.109 1.00 92.19 81 ILE A C 1
ATOM 641 O O . ILE A 1 81 ? 14.240 -2.851 -19.333 1.00 92.19 81 ILE A O 1
ATOM 645 N N . VAL A 1 82 ? 13.818 -3.951 -21.263 1.00 93.69 82 VAL A N 1
ATOM 646 C CA . VAL A 1 82 ? 12.666 -3.162 -21.697 1.00 93.69 82 VAL A CA 1
ATOM 647 C C . VAL A 1 82 ? 11.444 -4.073 -21.687 1.00 93.69 82 VAL A C 1
ATOM 649 O O . VAL A 1 82 ? 11.434 -5.118 -22.332 1.00 93.69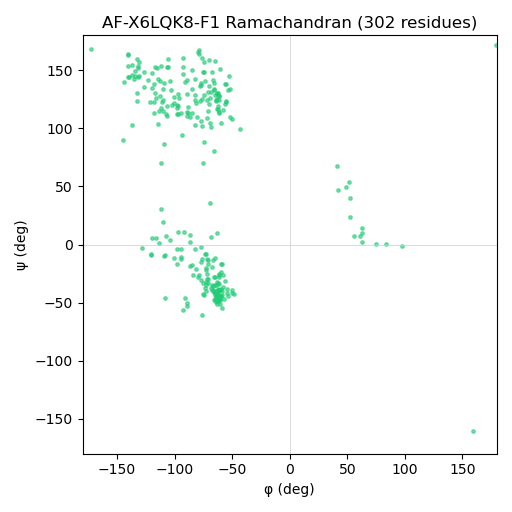 82 VAL A O 1
ATOM 652 N N . GLU A 1 83 ? 10.418 -3.696 -20.931 1.00 94.94 83 GLU A N 1
ATOM 653 C CA . GLU A 1 83 ? 9.224 -4.511 -20.718 1.00 94.94 83 GLU A CA 1
ATOM 654 C C . GLU A 1 83 ? 7.938 -3.691 -20.843 1.00 94.94 83 GLU A C 1
ATOM 656 O O . GLU A 1 83 ? 7.842 -2.548 -20.391 1.00 94.94 83 GLU A O 1
ATOM 661 N N . ILE A 1 84 ? 6.904 -4.299 -21.428 1.00 94.62 84 ILE A N 1
ATOM 662 C CA . ILE A 1 84 ? 5.551 -3.742 -21.402 1.00 94.62 84 ILE A CA 1
ATOM 663 C C . ILE A 1 84 ? 4.891 -4.187 -20.103 1.00 94.62 84 ILE A C 1
ATOM 665 O O . ILE A 1 84 ? 4.565 -5.361 -19.925 1.00 94.62 84 ILE A O 1
ATOM 669 N N . VAL A 1 85 ? 4.625 -3.237 -19.215 1.00 93.81 85 VAL A N 1
ATOM 670 C CA . VAL A 1 85 ? 4.037 -3.506 -17.904 1.00 93.81 85 VAL A CA 1
ATOM 671 C C . VAL A 1 85 ? 2.625 -2.957 -17.789 1.00 93.81 85 VAL A C 1
ATOM 673 O O . VAL A 1 85 ? 2.244 -1.965 -18.414 1.00 93.81 85 VAL A O 1
ATOM 676 N N . ARG A 1 86 ? 1.824 -3.580 -16.924 1.00 91.38 86 ARG A N 1
ATOM 677 C CA . ARG A 1 86 ? 0.543 -3.024 -16.489 1.00 91.38 86 ARG A CA 1
ATOM 678 C C . ARG A 1 86 ? 0.749 -2.264 -15.187 1.00 91.38 86 ARG A C 1
ATOM 680 O O . ARG A 1 86 ? 0.983 -2.870 -14.145 1.00 91.38 86 ARG A O 1
ATOM 687 N N . VAL A 1 87 ? 0.587 -0.947 -15.231 1.00 89.56 87 VAL A N 1
ATOM 688 C CA . VAL A 1 87 ? 0.686 -0.121 -14.025 1.00 89.56 87 VAL A CA 1
ATOM 689 C C . VAL A 1 87 ? -0.639 -0.078 -13.284 1.00 89.56 87 VAL A C 1
ATOM 691 O O . VAL A 1 87 ? -1.711 0.095 -13.879 1.00 89.56 87 VAL A O 1
ATOM 694 N N . THR A 1 88 ? -0.517 -0.269 -11.974 1.00 89.62 88 THR A N 1
ATOM 695 C CA . THR A 1 88 ? -1.599 -0.303 -10.992 1.00 89.62 88 THR A CA 1
ATOM 696 C C . THR A 1 88 ? -1.598 1.023 -10.239 1.00 89.62 88 THR A C 1
ATOM 698 O O . THR A 1 88 ? -0.537 1.497 -9.840 1.00 89.62 88 THR A O 1
ATOM 701 N N . THR A 1 89 ? -2.766 1.643 -10.073 1.00 93.50 89 THR A N 1
ATOM 702 C CA . THR A 1 89 ? -2.892 2.885 -9.297 1.00 93.50 89 THR A CA 1
ATOM 703 C C . THR A 1 89 ? -2.835 2.589 -7.800 1.00 93.50 89 THR A C 1
ATOM 705 O O . THR A 1 89 ? -3.110 1.466 -7.380 1.00 93.50 89 THR A O 1
ATOM 708 N N . VAL A 1 90 ? -2.538 3.603 -6.983 1.00 95.31 90 VAL A N 1
ATOM 709 C CA . VAL A 1 90 ? -2.590 3.489 -5.512 1.00 95.31 90 VAL A CA 1
ATOM 710 C C . VAL A 1 90 ? -3.952 2.974 -5.046 1.00 95.31 90 VAL A C 1
ATOM 712 O O . VAL A 1 90 ? -4.011 2.046 -4.248 1.00 95.31 90 VAL A O 1
ATOM 715 N N . HIS A 1 91 ? -5.033 3.509 -5.613 1.00 95.44 91 HIS A N 1
ATOM 716 C CA . HIS A 1 91 ? -6.390 3.069 -5.307 1.00 95.44 91 HIS A CA 1
ATOM 717 C C . HIS A 1 91 ? -6.612 1.581 -5.635 1.00 95.44 91 HIS A C 1
ATOM 719 O O . HIS A 1 91 ? -7.138 0.825 -4.825 1.00 95.44 91 HIS A O 1
ATOM 725 N N . GLU A 1 92 ? -6.144 1.110 -6.794 1.00 93.44 92 GLU A N 1
ATOM 726 C CA . GLU A 1 92 ? -6.265 -0.307 -7.156 1.00 93.44 92 GLU A CA 1
ATOM 727 C C . GLU A 1 92 ? -5.408 -1.214 -6.258 1.00 93.44 92 GLU A C 1
ATOM 729 O O . GLU A 1 92 ? -5.816 -2.324 -5.911 1.00 93.44 92 GLU A O 1
ATOM 734 N N . MET A 1 93 ? -4.237 -0.739 -5.827 1.00 94.94 93 MET A N 1
ATOM 735 C CA . MET A 1 93 ? -3.435 -1.426 -4.814 1.00 94.94 93 MET A CA 1
ATOM 736 C C . MET A 1 93 ? -4.190 -1.508 -3.481 1.00 94.94 93 MET A C 1
ATOM 738 O O . MET A 1 93 ? -4.231 -2.584 -2.888 1.00 94.94 93 MET A O 1
ATOM 742 N N . ALA A 1 94 ? -4.824 -0.418 -3.040 1.00 96.50 94 ALA A N 1
ATOM 743 C CA . ALA A 1 94 ? -5.607 -0.375 -1.808 1.00 96.50 94 ALA A CA 1
ATOM 744 C C . ALA A 1 94 ? -6.774 -1.373 -1.845 1.00 96.50 94 ALA A C 1
ATOM 746 O O . ALA A 1 94 ? -6.873 -2.218 -0.952 1.00 96.50 94 ALA A O 1
ATOM 747 N N . ARG A 1 95 ? -7.551 -1.396 -2.940 1.00 93.69 95 ARG A N 1
ATOM 748 C CA . ARG A 1 95 ? -8.638 -2.374 -3.137 1.00 93.69 95 ARG A CA 1
ATOM 749 C C . ARG A 1 95 ? -8.162 -3.817 -2.994 1.00 93.69 95 ARG A C 1
ATOM 751 O O . ARG A 1 95 ? -8.857 -4.645 -2.413 1.00 93.69 95 ARG A O 1
ATOM 758 N N . ARG A 1 96 ? -6.960 -4.141 -3.482 1.00 93.12 96 ARG A N 1
ATOM 759 C CA . ARG A 1 96 ? -6.372 -5.485 -3.336 1.00 93.12 96 ARG A CA 1
ATOM 760 C C . ARG A 1 96 ? -6.006 -5.817 -1.887 1.00 93.12 96 ARG A C 1
ATOM 762 O O . ARG A 1 96 ? -6.173 -6.969 -1.486 1.00 93.12 96 ARG A O 1
ATOM 769 N N . VAL A 1 97 ? -5.517 -4.850 -1.105 1.00 93.44 97 VAL A N 1
ATOM 770 C CA . VAL A 1 97 ? -5.238 -5.041 0.333 1.00 93.44 97 VAL A CA 1
ATOM 771 C C . VAL A 1 97 ? -6.539 -5.285 1.099 1.00 93.44 97 VAL A C 1
ATOM 773 O O . VAL A 1 97 ? -6.640 -6.258 1.842 1.00 93.44 97 VAL A O 1
ATOM 776 N N . GLU A 1 98 ? -7.564 -4.471 0.868 1.00 91.00 98 GLU A N 1
ATOM 777 C CA . GLU A 1 98 ? -8.868 -4.622 1.525 1.00 91.00 98 GLU A CA 1
ATOM 778 C C . GLU A 1 98 ? -9.540 -5.949 1.158 1.00 91.00 98 GLU A C 1
ATOM 780 O O . GLU A 1 98 ? -9.973 -6.710 2.031 1.00 91.00 98 GLU A O 1
ATOM 785 N N . ALA A 1 99 ? -9.564 -6.283 -0.134 1.00 86.19 99 ALA A N 1
ATOM 786 C CA . ALA A 1 99 ? -10.183 -7.505 -0.625 1.00 86.19 99 ALA A CA 1
ATOM 787 C C . ALA A 1 99 ? -9.486 -8.768 -0.103 1.00 86.19 99 ALA A C 1
ATOM 789 O O . ALA A 1 99 ? -10.157 -9.755 0.181 1.00 86.19 99 ALA A O 1
ATOM 790 N N . ARG A 1 100 ? -8.158 -8.770 0.082 1.00 85.69 100 ARG A N 1
ATOM 791 C CA . ARG A 1 100 ? -7.495 -9.928 0.707 1.00 85.69 100 ARG A CA 1
ATOM 792 C C . ARG A 1 100 ? -7.676 -9.960 2.225 1.00 85.69 100 ARG A C 1
ATOM 794 O O . ARG A 1 100 ? -7.711 -11.054 2.778 1.00 85.69 100 ARG A O 1
ATOM 801 N N . SER A 1 101 ? -7.794 -8.809 2.897 1.00 80.75 101 SER A N 1
ATOM 802 C CA . SER A 1 101 ? -7.964 -8.736 4.355 1.00 80.75 101 SER A CA 1
ATOM 803 C C . SER A 1 101 ? -9.360 -9.165 4.816 1.00 80.75 101 SER A C 1
ATOM 805 O O . SER A 1 101 ? -9.459 -9.933 5.773 1.00 80.75 101 SER A O 1
ATOM 807 N N . THR A 1 102 ? -10.417 -8.787 4.088 1.00 68.12 102 THR A N 1
ATOM 808 C CA . THR A 1 102 ? -11.830 -9.129 4.402 1.00 68.12 102 THR A CA 1
ATOM 809 C C . THR A 1 102 ? -12.096 -10.634 4.438 1.00 68.12 102 THR A C 1
ATOM 811 O O . THR A 1 102 ? -13.001 -11.117 5.111 1.00 68.12 102 THR A O 1
ATOM 814 N N . VAL A 1 103 ? -11.256 -11.392 3.744 1.00 58.34 103 VAL A N 1
ATOM 815 C CA . VAL A 1 103 ? -11.328 -12.842 3.572 1.00 58.34 103 VAL A CA 1
ATOM 816 C C . VAL A 1 103 ? -10.737 -13.582 4.787 1.00 58.34 103 VAL A C 1
ATOM 818 O O . VAL A 1 103 ? -11.028 -14.762 4.979 1.00 58.34 103 VAL A O 1
ATOM 821 N N . CYS A 1 104 ? -9.877 -12.956 5.609 1.00 51.50 104 CYS A N 1
ATOM 822 C CA . CYS A 1 104 ? -9.151 -13.617 6.717 1.00 51.50 104 CYS A CA 1
ATOM 823 C C . CYS A 1 104 ? -9.791 -13.541 8.087 1.00 51.50 104 CYS A C 1
ATOM 825 O O . CYS A 1 104 ? -9.306 -14.252 8.968 1.00 51.50 104 CYS A O 1
ATOM 827 N N . GLU A 1 105 ? -10.798 -12.706 8.301 1.00 55.81 105 GLU A N 1
ATOM 828 C CA . GLU A 1 105 ? -11.280 -12.542 9.661 1.00 55.81 105 GLU A CA 1
ATOM 829 C C . GLU A 1 105 ? -12.246 -13.631 10.075 1.00 55.81 105 GLU A C 1
ATOM 831 O O . GLU A 1 105 ? -13.263 -13.909 9.439 1.00 55.81 105 GLU A O 1
ATOM 836 N N . VAL A 1 106 ? -11.861 -14.251 11.179 1.00 51.94 106 VAL A N 1
ATOM 837 C CA . VAL A 1 106 ? -12.528 -15.367 11.796 1.00 51.94 106 VAL A CA 1
ATOM 838 C C . VAL A 1 106 ? -12.518 -15.079 13.298 1.00 51.94 106 VAL A C 1
ATOM 840 O O . VAL A 1 106 ? -11.482 -15.231 13.937 1.00 51.94 106 VAL A O 1
ATOM 843 N N . GLN A 1 107 ? -13.633 -14.642 13.880 1.00 47.12 107 GLN A N 1
ATOM 844 C CA . GLN A 1 107 ? -13.768 -14.542 15.335 1.00 47.12 107 GLN A CA 1
ATOM 845 C C . GLN A 1 107 ? -14.286 -15.891 15.843 1.00 47.12 107 GLN A C 1
ATOM 847 O O . GLN A 1 107 ? -15.347 -16.349 15.418 1.00 47.12 107 GLN A O 1
ATOM 852 N N . ASN A 1 108 ? -13.516 -16.580 16.691 1.00 44.72 108 ASN A N 1
ATOM 853 C CA . ASN A 1 108 ? -13.865 -17.910 17.221 1.00 44.72 108 ASN A CA 1
ATOM 854 C C . ASN A 1 108 ? -14.231 -18.951 16.137 1.00 44.72 108 ASN A C 1
ATOM 856 O O . ASN A 1 108 ? -15.192 -19.706 16.279 1.00 44.72 108 ASN A O 1
ATOM 860 N N . GLY A 1 109 ? -13.526 -18.969 15.003 1.00 49.16 109 GLY A N 1
ATOM 861 C CA . GLY A 1 109 ? -13.843 -19.891 13.900 1.00 49.16 109 GLY A CA 1
ATOM 862 C C . GLY A 1 109 ? -14.950 -19.419 12.935 1.00 49.16 109 GLY A C 1
ATOM 863 O O . GLY A 1 109 ? -15.2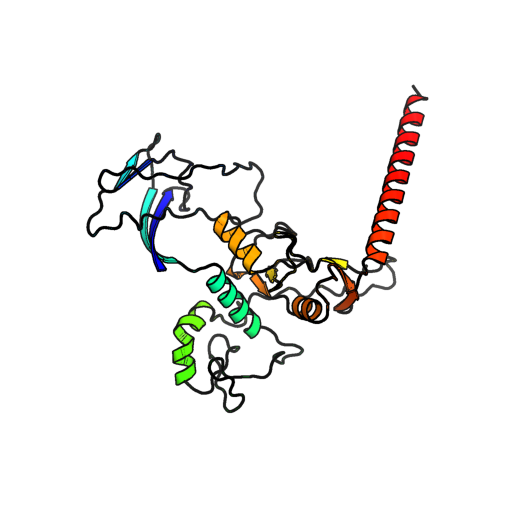27 -20.126 11.964 1.00 49.16 109 GLY A O 1
ATOM 864 N N . ARG A 1 110 ? -15.553 -18.229 13.129 1.00 49.00 110 ARG A N 1
ATOM 865 C CA . ARG A 1 110 ? -16.632 -17.693 12.273 1.00 49.00 110 ARG A CA 1
ATOM 866 C C . ARG A 1 110 ? -16.275 -16.377 11.562 1.00 49.00 110 ARG A C 1
ATOM 868 O O . ARG A 1 110 ? -15.716 -15.494 12.203 1.00 49.00 110 ARG A O 1
ATOM 875 N N . PRO A 1 111 ? -16.631 -16.213 10.273 1.00 57.72 111 PRO A N 1
ATOM 876 C CA . PRO A 1 111 ? -16.508 -14.938 9.567 1.00 57.72 111 PRO A CA 1
ATOM 877 C C . PRO A 1 111 ? -17.211 -13.803 10.323 1.00 57.72 111 PRO A C 1
ATOM 879 O O . PRO A 1 111 ? -18.358 -13.985 10.730 1.00 57.72 111 PRO A O 1
ATOM 882 N N . LEU A 1 112 ? -16.555 -12.648 10.489 1.00 58.53 112 LEU A N 1
ATOM 883 C CA . LEU A 1 112 ? -17.168 -11.472 11.137 1.00 58.53 112 LEU A CA 1
ATOM 884 C C . LEU A 1 112 ? -18.394 -10.943 10.383 1.00 58.53 112 LEU A C 1
ATOM 886 O O . LEU A 1 112 ? -19.303 -10.377 10.983 1.00 58.53 112 LEU A O 1
ATOM 890 N N . PHE A 1 113 ? -18.428 -11.154 9.069 1.00 63.97 113 PHE A N 1
ATOM 891 C CA . PHE A 1 113 ? -19.546 -10.805 8.205 1.00 63.97 113 PHE A CA 1
ATOM 892 C C . PHE A 1 113 ? -20.173 -12.082 7.643 1.00 63.97 113 PHE A C 1
ATOM 894 O O . PHE A 1 113 ? -19.468 -13.043 7.327 1.00 63.97 113 PHE A O 1
ATOM 901 N N . GLY A 1 114 ? -21.503 -12.107 7.514 1.00 72.31 114 GLY A N 1
ATOM 902 C CA . GLY A 1 114 ? -22.216 -13.236 6.915 1.00 72.31 114 GLY A CA 1
ATOM 903 C C . GLY A 1 114 ? -21.662 -13.591 5.530 1.00 72.31 114 GLY A C 1
ATOM 904 O O . GLY A 1 114 ? -21.238 -12.717 4.773 1.00 72.31 114 GLY A O 1
ATOM 905 N N . LYS A 1 115 ? -21.651 -14.886 5.193 1.00 84.69 115 LYS A N 1
ATOM 906 C CA . LYS A 1 115 ? -21.195 -15.344 3.874 1.00 84.69 115 LYS A CA 1
ATOM 907 C C . LYS A 1 115 ? -22.133 -14.784 2.807 1.00 84.69 115 LYS A C 1
ATOM 909 O O . LYS A 1 115 ? -23.337 -15.024 2.870 1.00 84.69 115 LYS A O 1
ATOM 914 N N . LYS A 1 116 ? -21.571 -14.071 1.835 1.00 90.56 116 LYS A N 1
ATOM 915 C CA . LYS A 1 116 ? -22.302 -13.510 0.700 1.00 90.56 116 LYS A CA 1
ATOM 916 C C . LYS A 1 116 ? -21.499 -13.627 -0.589 1.00 90.56 116 LYS A C 1
ATOM 918 O O . LYS A 1 116 ? -20.270 -13.687 -0.546 1.00 90.56 116 LYS A O 1
ATOM 923 N N . CYS A 1 117 ? -22.189 -13.683 -1.722 1.00 92.25 117 CYS A N 1
ATOM 92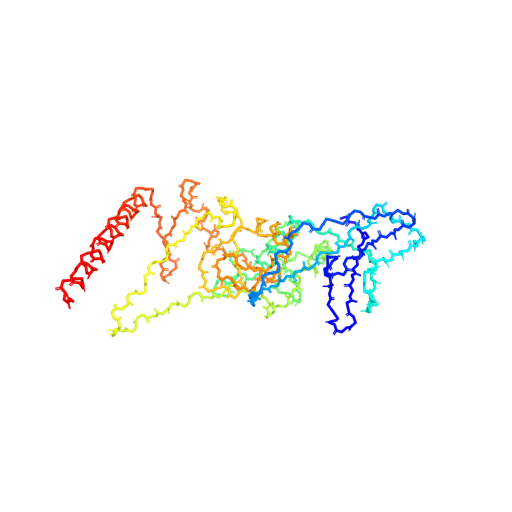4 C CA . CYS A 1 117 ? -21.562 -13.677 -3.034 1.00 92.25 117 CYS A CA 1
ATOM 925 C C . CYS A 1 117 ? -20.801 -12.363 -3.250 1.00 92.25 117 CYS A C 1
ATOM 927 O O . CYS A 1 117 ? -21.383 -11.296 -3.097 1.00 92.25 117 CYS A O 1
ATOM 929 N N . ALA A 1 118 ? -19.538 -12.441 -3.676 1.00 89.75 118 ALA A N 1
ATOM 930 C CA . ALA A 1 118 ? -18.688 -11.269 -3.915 1.00 89.75 118 ALA A CA 1
ATOM 931 C C . ALA A 1 118 ? -19.160 -10.341 -5.055 1.00 89.75 118 ALA A C 1
ATOM 933 O O . ALA A 1 118 ? -18.636 -9.241 -5.191 1.00 89.75 118 ALA A O 1
ATOM 934 N N . ILE A 1 119 ? -20.126 -10.782 -5.870 1.00 92.94 119 ILE A N 1
ATOM 935 C CA . ILE A 1 119 ? -20.643 -10.033 -7.023 1.00 92.94 119 ILE A CA 1
ATOM 936 C C . ILE A 1 119 ? -22.062 -9.498 -6.782 1.00 92.94 119 ILE A C 1
ATOM 938 O O . ILE A 1 119 ? -22.326 -8.341 -7.089 1.00 92.94 119 ILE A O 1
ATOM 942 N N . CYS A 1 120 ? -22.979 -10.316 -6.249 1.00 94.56 120 CYS A N 1
ATOM 943 C CA . CYS A 1 120 ? -24.402 -9.958 -6.120 1.00 94.56 120 CYS A CA 1
ATOM 944 C C . CYS A 1 120 ? -24.942 -9.950 -4.682 1.00 94.56 120 CYS A C 1
ATOM 946 O O . CYS A 1 120 ? -26.148 -9.829 -4.492 1.00 94.56 120 CYS A O 1
ATOM 948 N N . ASP A 1 121 ? -24.087 -10.148 -3.675 1.00 91.81 121 ASP A N 1
ATOM 949 C CA . ASP A 1 121 ? -24.450 -10.165 -2.251 1.00 91.81 121 ASP A CA 1
ATOM 950 C C . ASP A 1 121 ? -25.464 -11.243 -1.804 1.00 91.81 121 ASP A C 1
ATOM 952 O O . ASP A 1 121 ? -25.842 -11.288 -0.633 1.00 91.81 121 ASP A O 1
ATOM 956 N N . GLN A 1 122 ? -25.844 -12.185 -2.676 1.00 93.19 122 GLN A N 1
ATOM 957 C CA . GLN A 1 122 ? -26.663 -13.345 -2.301 1.00 93.19 122 GLN A CA 1
ATOM 958 C C . GLN A 1 122 ? -26.021 -14.128 -1.147 1.00 93.19 122 GLN A C 1
ATOM 960 O O . GLN A 1 122 ? -24.817 -14.363 -1.151 1.00 93.19 122 GLN A O 1
ATOM 965 N N . THR A 1 123 ? -26.819 -14.571 -0.175 1.00 92.50 123 THR A N 1
ATOM 966 C CA . THR A 1 123 ? -26.335 -15.227 1.058 1.00 92.50 123 THR A CA 1
ATOM 967 C C . THR A 1 123 ? -26.607 -16.733 1.124 1.00 92.50 123 THR A C 1
ATOM 969 O O . THR A 1 123 ? -26.106 -17.415 2.017 1.00 92.50 123 THR A O 1
ATOM 972 N N . LYS A 1 124 ? -27.395 -17.264 0.184 1.00 92.25 124 LYS A N 1
ATOM 973 C CA . LYS A 1 124 ? -27.792 -18.679 0.108 1.00 92.25 124 LYS A CA 1
ATOM 974 C C . LYS A 1 124 ? -27.051 -19.402 -1.016 1.00 92.25 124 LYS A C 1
ATOM 976 O O . LYS A 1 124 ? -26.672 -18.764 -1.994 1.00 92.25 124 LYS A O 1
ATOM 981 N N . ASP A 1 125 ? -26.872 -20.713 -0.847 1.00 91.88 125 ASP A N 1
ATOM 982 C CA . ASP A 1 125 ? -26.327 -21.638 -1.854 1.00 91.88 125 ASP A CA 1
ATOM 983 C C . ASP A 1 125 ? -24.994 -21.174 -2.451 1.00 91.88 125 ASP A C 1
ATOM 985 O O . ASP A 1 125 ? -24.813 -21.023 -3.657 1.00 91.88 125 ASP A O 1
ATOM 989 N N . LEU A 1 126 ? -24.045 -20.900 -1.555 1.00 92.75 126 LEU A N 1
ATOM 990 C CA . LEU A 1 126 ? -22.756 -20.333 -1.916 1.00 92.75 126 LEU A CA 1
ATOM 991 C C . LEU A 1 126 ? -21.672 -21.399 -2.055 1.00 92.75 126 LEU A C 1
ATOM 993 O O . LEU A 1 126 ? -21.389 -22.172 -1.138 1.00 92.75 126 LEU A O 1
ATOM 997 N N . LEU A 1 127 ? -20.978 -21.338 -3.181 1.00 91.38 127 LEU A N 1
ATOM 998 C CA . LEU A 1 127 ? -19.700 -21.983 -3.422 1.00 91.38 127 LEU A CA 1
ATOM 999 C C . LEU A 1 127 ? -18.586 -21.076 -2.895 1.00 91.38 127 LEU A C 1
ATOM 1001 O O . LEU A 1 127 ? -18.707 -19.855 -2.908 1.00 91.38 127 LEU A O 1
ATOM 1005 N N . ARG A 1 128 ? -17.468 -21.649 -2.452 1.00 90.12 128 ARG A N 1
ATOM 1006 C CA . ARG A 1 128 ? -16.264 -20.876 -2.104 1.00 90.12 128 ARG A CA 1
ATOM 1007 C C . ARG A 1 128 ? -15.124 -21.219 -3.037 1.00 90.12 128 ARG A C 1
ATOM 1009 O O . ARG A 1 128 ? -15.019 -22.358 -3.487 1.00 90.12 128 ARG A O 1
ATOM 1016 N N . CYS A 1 129 ? -14.219 -20.269 -3.243 1.00 90.19 129 CYS A N 1
ATOM 1017 C CA . CYS A 1 129 ? -12.972 -20.546 -3.946 1.00 90.19 129 CYS A CA 1
ATOM 1018 C C . CYS A 1 129 ? -12.220 -21.700 -3.254 1.00 90.19 129 CYS A C 1
ATOM 1020 O O . CYS A 1 129 ? -11.907 -21.621 -2.064 1.00 90.19 129 CYS A O 1
ATOM 1022 N N . SER A 1 130 ? -11.907 -22.762 -3.997 1.00 88.75 130 SER A N 1
ATOM 1023 C CA . SER A 1 130 ? -11.238 -23.962 -3.472 1.00 88.75 130 SER A CA 1
ATOM 1024 C C . SER A 1 130 ? -9.829 -23.678 -2.940 1.00 88.75 130 SER A C 1
ATOM 1026 O O . SER A 1 130 ? -9.409 -24.289 -1.956 1.00 88.75 130 SER A O 1
ATOM 1028 N N . ARG A 1 131 ? -9.128 -22.711 -3.548 1.00 88.31 131 ARG A N 1
ATOM 1029 C CA . ARG A 1 131 ? -7.761 -22.312 -3.193 1.00 88.31 131 ARG A CA 1
ATOM 1030 C C . ARG A 1 131 ? -7.710 -21.457 -1.927 1.00 88.31 131 ARG A C 1
ATOM 1032 O O . ARG A 1 131 ? -7.085 -21.851 -0.947 1.00 88.31 131 ARG A O 1
ATOM 1039 N N . CYS A 1 132 ? -8.358 -20.289 -1.925 1.00 86.62 132 CYS A N 1
ATOM 1040 C CA . CYS A 1 132 ? -8.247 -19.345 -0.804 1.00 86.62 132 CYS A CA 1
ATOM 1041 C C . CYS A 1 132 ? -9.245 -19.598 0.335 1.00 86.62 132 CYS A C 1
ATOM 1043 O O . CYS A 1 132 ? -9.048 -19.098 1.447 1.00 86.62 132 CYS A O 1
ATOM 1045 N N . LYS A 1 133 ? -10.320 -20.349 0.052 1.00 86.00 133 LYS A N 1
ATOM 1046 C CA . LYS A 1 133 ? -11.408 -20.738 0.966 1.00 86.00 133 LYS A CA 1
ATOM 1047 C C . LYS A 1 133 ? -12.146 -19.595 1.673 1.00 86.00 133 LYS A C 1
ATOM 1049 O O . LYS A 1 133 ? -12.970 -19.889 2.537 1.00 86.00 133 LYS A O 1
ATOM 1054 N N . GLY A 1 134 ? -11.893 -18.331 1.327 1.00 81.75 134 GLY A N 1
ATOM 1055 C CA . GLY A 1 134 ? -12.502 -17.193 2.025 1.00 81.75 134 GLY A CA 1
ATOM 1056 C C . GLY A 1 134 ? -13.352 -16.250 1.172 1.00 81.75 134 GLY A C 1
ATOM 1057 O O . GLY A 1 134 ? -14.020 -15.402 1.746 1.00 81.75 134 GLY A O 1
ATOM 1058 N N . VAL A 1 135 ? -13.374 -16.401 -0.157 1.00 87.62 135 VAL A N 1
ATOM 1059 C CA . VAL A 1 135 ? -14.336 -15.698 -1.028 1.00 87.62 135 VAL A CA 1
ATOM 1060 C C . VAL A 1 135 ? -15.429 -16.667 -1.465 1.00 87.62 135 VAL A C 1
ATOM 1062 O O . VAL A 1 135 ? -15.139 -17.839 -1.739 1.00 87.62 135 VAL A O 1
ATOM 1065 N N . TRP A 1 136 ? -16.667 -16.172 -1.512 1.00 91.50 136 TRP A N 1
ATOM 1066 C CA . TRP A 1 136 ? -17.880 -16.934 -1.800 1.00 91.50 136 TRP A CA 1
ATOM 1067 C C . TRP A 1 136 ? -18.594 -16.402 -3.053 1.00 91.50 136 TRP A C 1
ATOM 1069 O O . TRP A 1 136 ? -18.589 -15.201 -3.321 1.00 91.50 136 TRP A O 1
ATOM 1079 N N . TYR A 1 137 ? -19.244 -17.294 -3.798 1.00 94.50 137 TYR A N 1
ATOM 1080 C CA . TYR A 1 137 ? -19.983 -17.018 -5.031 1.00 94.50 137 TYR A CA 1
ATOM 1081 C C . TYR A 1 137 ? -21.266 -17.850 -5.063 1.00 94.50 137 TYR A C 1
ATOM 1083 O O . TYR A 1 137 ? -21.247 -19.003 -4.646 1.00 94.50 137 TYR A O 1
ATOM 1091 N N . CYS A 1 138 ? -22.365 -17.320 -5.599 1.00 95.50 138 CYS A N 1
ATOM 1092 C CA . CYS A 1 138 ? -23.596 -18.102 -5.793 1.00 95.50 138 CYS A CA 1
ATOM 1093 C C . CYS A 1 138 ? -23.541 -19.060 -6.997 1.00 95.50 138 CYS A C 1
ATOM 1095 O O . CYS A 1 138 ? -24.482 -19.804 -7.243 1.00 95.50 138 CYS A O 1
ATOM 1097 N N . GLY A 1 139 ? -22.442 -19.060 -7.755 1.00 95.88 139 GLY A N 1
ATOM 1098 C CA . GLY A 1 139 ? -22.255 -19.936 -8.905 1.00 95.88 139 GLY A CA 1
ATOM 1099 C C . GLY A 1 139 ? -20.914 -19.711 -9.600 1.00 95.88 139 GLY A C 1
ATOM 1100 O O . GLY A 1 139 ? -20.188 -18.757 -9.304 1.00 95.88 139 GLY A O 1
ATOM 1101 N N . THR A 1 140 ? -20.600 -20.583 -10.556 1.00 95.50 140 THR A N 1
ATOM 1102 C CA . THR A 1 140 ? -19.371 -20.515 -11.364 1.00 95.50 140 THR A CA 1
ATOM 1103 C C . THR A 1 140 ? -19.324 -19.276 -12.260 1.00 95.50 140 THR A C 1
ATOM 1105 O O . THR A 1 140 ? -18.240 -18.754 -12.503 1.00 95.50 140 THR A O 1
ATOM 1108 N N . THR A 1 141 ? -20.476 -18.740 -12.678 1.00 96.62 141 THR A N 1
ATOM 1109 C CA . THR A 1 141 ? -20.573 -17.497 -13.462 1.00 96.62 141 THR A CA 1
ATOM 1110 C C . THR A 1 141 ? -19.989 -16.299 -12.711 1.00 96.62 141 THR A C 1
ATOM 1112 O O . THR A 1 141 ? -19.111 -15.615 -13.231 1.00 96.62 141 THR A O 1
ATOM 1115 N N . HIS A 1 142 ? -20.404 -16.073 -11.459 1.00 96.38 142 HIS A N 1
ATOM 1116 C CA . HIS A 1 142 ? -19.866 -14.974 -10.645 1.00 96.38 142 HIS A CA 1
ATOM 1117 C C . HIS A 1 142 ? -18.421 -15.218 -10.208 1.00 96.38 142 HIS A C 1
ATOM 1119 O O . HIS A 1 142 ? -17.654 -14.266 -10.091 1.00 96.38 142 HIS A O 1
ATOM 1125 N N . GLN A 1 143 ? -18.014 -16.478 -10.035 1.00 95.00 143 GLN A N 1
ATOM 1126 C CA . GLN A 1 143 ? -16.603 -16.798 -9.840 1.00 95.00 143 GLN A CA 1
ATOM 1127 C C . GLN A 1 143 ? -15.762 -16.415 -11.068 1.00 95.00 143 GLN A C 1
ATOM 1129 O O . GLN A 1 143 ? -14.696 -15.829 -10.908 1.00 95.00 143 GLN A O 1
ATOM 1134 N N . ALA A 1 144 ? -16.223 -16.724 -12.284 1.00 95.62 144 ALA A N 1
ATOM 1135 C CA . ALA A 1 144 ? -15.528 -16.374 -13.523 1.00 95.62 144 ALA A CA 1
ATOM 1136 C C . ALA A 1 144 ? -15.486 -14.855 -13.754 1.00 95.62 144 ALA A C 1
ATOM 1138 O O . ALA A 1 144 ? -14.473 -14.339 -14.221 1.00 95.62 144 ALA A O 1
ATOM 1139 N N . GLN A 1 145 ? -16.550 -14.141 -13.373 1.00 95.94 145 GLN A N 1
ATOM 1140 C CA . GLN A 1 145 ? -16.609 -12.681 -13.425 1.00 95.94 145 GLN A CA 1
ATOM 1141 C C . GLN A 1 145 ? -15.613 -12.017 -12.459 1.00 95.94 145 GLN A C 1
ATOM 1143 O O . GLN A 1 145 ? -14.970 -11.041 -12.839 1.00 95.94 145 GLN A O 1
ATOM 1148 N N . ASP A 1 146 ? -15.452 -12.545 -11.239 1.00 93.94 146 ASP A N 1
ATOM 1149 C CA . ASP A 1 146 ? -14.488 -12.023 -10.255 1.00 93.94 146 ASP A CA 1
ATOM 1150 C C . ASP A 1 146 ? -13.042 -12.468 -10.540 1.00 93.94 146 ASP A C 1
ATOM 1152 O O . ASP A 1 146 ? -12.083 -11.783 -10.185 1.00 93.94 146 ASP A O 1
ATOM 1156 N N . TRP A 1 147 ? -12.850 -13.612 -11.209 1.00 94.12 147 TRP A N 1
ATOM 1157 C CA . TRP A 1 147 ? -11.538 -14.242 -11.390 1.00 94.12 147 TRP A CA 1
ATOM 1158 C C . TRP A 1 147 ? -10.421 -13.302 -11.882 1.00 94.12 147 TRP A C 1
ATOM 1160 O O . TRP A 1 147 ? -9.335 -13.364 -11.295 1.00 94.12 147 TRP A O 1
ATOM 1170 N N . PRO A 1 148 ? -10.640 -12.396 -12.865 1.00 93.25 148 PRO A N 1
ATOM 1171 C CA . PRO A 1 148 ? -9.634 -11.428 -13.294 1.00 93.25 148 PRO A CA 1
ATOM 1172 C C . PRO A 1 148 ? -8.997 -10.633 -12.150 1.00 93.25 148 PRO A C 1
ATOM 1174 O O . PRO A 1 148 ? -7.785 -10.414 -12.176 1.00 93.25 148 PRO A O 1
ATOM 1177 N N . PHE A 1 149 ? -9.792 -10.242 -11.151 1.00 91.69 149 PHE A N 1
ATOM 1178 C CA . PHE A 1 149 ? -9.345 -9.539 -9.953 1.00 91.69 149 PHE A CA 1
ATOM 1179 C C . PHE A 1 149 ? -8.940 -10.521 -8.850 1.00 91.69 149 PHE A C 1
ATOM 1181 O O . PHE A 1 149 ? -7.823 -10.432 -8.329 1.00 91.69 149 PHE A O 1
ATOM 1188 N N . HIS A 1 150 ? -9.794 -11.500 -8.540 1.00 91.12 150 HIS A N 1
ATOM 1189 C CA . HIS A 1 150 ? -9.582 -12.460 -7.460 1.00 91.12 150 HIS A CA 1
ATOM 1190 C C . HIS A 1 150 ? -8.244 -13.188 -7.567 1.00 91.12 150 HIS A C 1
ATOM 1192 O O . HIS A 1 150 ? -7.543 -13.341 -6.570 1.00 91.12 150 HIS A O 1
ATOM 1198 N N . GLN A 1 151 ? -7.834 -13.603 -8.768 1.00 92.06 151 GLN A N 1
ATOM 1199 C CA . GLN A 1 151 ? -6.566 -14.310 -8.967 1.00 92.06 151 GLN A CA 1
ATOM 1200 C C . GLN A 1 151 ? -5.346 -13.502 -8.494 1.00 92.06 151 GLN A C 1
ATOM 1202 O O . GLN A 1 151 ? -4.344 -14.084 -8.088 1.00 92.06 151 GLN A O 1
ATOM 1207 N N . THR A 1 152 ? -5.443 -12.167 -8.484 1.00 89.31 152 THR A N 1
ATOM 1208 C CA . THR A 1 152 ? -4.364 -11.267 -8.043 1.00 89.31 152 THR A CA 1
ATOM 1209 C C . THR A 1 152 ? -4.212 -11.199 -6.520 1.00 89.31 152 THR A C 1
ATOM 1211 O O . THR A 1 152 ? -3.222 -10.650 -6.027 1.00 89.31 152 THR A O 1
ATOM 1214 N N . ILE A 1 153 ? -5.191 -11.731 -5.782 1.00 89.50 153 ILE A N 1
ATOM 1215 C CA . ILE A 1 153 ? -5.261 -11.756 -4.313 1.00 89.50 153 ILE A CA 1
ATOM 1216 C C . ILE A 1 153 ? -5.523 -13.166 -3.751 1.00 89.50 153 ILE A C 1
ATOM 1218 O O . ILE A 1 153 ? -5.558 -13.361 -2.536 1.00 89.50 153 ILE A O 1
ATOM 1222 N N . CYS A 1 154 ? -5.716 -14.166 -4.615 1.00 89.75 154 CYS A N 1
ATOM 1223 C CA . CYS A 1 154 ? -6.080 -15.524 -4.234 1.00 89.75 154 CYS A CA 1
ATOM 1224 C C . CYS A 1 154 ? -4.870 -16.280 -3.669 1.00 89.75 154 CYS A C 1
ATOM 1226 O O . CYS A 1 154 ? -4.025 -16.786 -4.410 1.00 89.75 154 CYS A O 1
ATOM 1228 N N . GLN A 1 155 ? -4.813 -16.394 -2.343 1.00 86.31 155 GLN A N 1
ATOM 1229 C CA . GLN A 1 155 ? -3.767 -17.122 -1.620 1.00 86.31 155 GLN A CA 1
ATOM 1230 C C . GLN A 1 155 ? -4.370 -18.151 -0.661 1.00 86.31 155 GLN A C 1
ATOM 1232 O O . GLN A 1 155 ? -5.462 -17.936 -0.123 1.00 86.31 155 GLN A O 1
ATOM 1237 N N . SER A 1 156 ? -3.665 -19.270 -0.447 1.00 84.81 156 SER A N 1
ATOM 1238 C CA . SER A 1 156 ? -4.066 -20.269 0.550 1.00 84.81 156 SER A CA 1
ATOM 1239 C C . SER A 1 156 ? -4.100 -19.641 1.945 1.00 84.81 156 SER A C 1
ATOM 1241 O O . SER A 1 156 ? -3.397 -18.674 2.235 1.00 84.81 156 SER A O 1
ATOM 1243 N N . ALA A 1 157 ? -4.958 -20.168 2.818 1.00 77.25 157 ALA A N 1
ATOM 1244 C CA . ALA A 1 157 ? -5.212 -19.567 4.127 1.00 77.25 157 ALA A CA 1
ATOM 1245 C C . ALA A 1 157 ? -3.966 -19.491 5.035 1.00 77.25 157 ALA A C 1
ATOM 1247 O O . ALA A 1 157 ? -3.927 -18.629 5.915 1.00 77.25 157 ALA A O 1
ATOM 1248 N N . GLU A 1 158 ? -2.986 -20.374 4.821 1.00 80.81 158 GLU A N 1
ATOM 1249 C CA . GLU A 1 158 ? -1.711 -20.449 5.552 1.00 80.81 158 GLU A CA 1
ATOM 1250 C C . GLU A 1 158 ? -0.721 -19.342 5.153 1.00 80.81 158 GLU A C 1
ATOM 1252 O O . GLU A 1 158 ? -0.019 -18.817 6.003 1.00 80.81 158 GLU A O 1
ATOM 1257 N N . ASN A 1 159 ? -0.741 -18.918 3.885 1.00 83.50 159 ASN A N 1
ATOM 1258 C CA . ASN A 1 159 ? 0.099 -17.838 3.353 1.00 83.50 159 ASN A CA 1
ATOM 1259 C C . ASN A 1 159 ? -0.545 -16.453 3.546 1.00 83.50 159 ASN A C 1
ATOM 1261 O O . ASN A 1 159 ? -0.015 -15.427 3.131 1.00 83.50 159 ASN A O 1
ATOM 1265 N N . ARG A 1 160 ? -1.712 -16.459 4.193 1.00 82.69 160 ARG A N 1
ATOM 1266 C CA . ARG A 1 160 ? -2.500 -15.335 4.680 1.00 82.69 160 ARG A CA 1
ATOM 1267 C C . ARG A 1 160 ? -1.688 -14.323 5.504 1.00 82.69 160 ARG A C 1
ATOM 1269 O O . ARG A 1 160 ? -1.444 -14.717 6.644 1.00 82.69 160 ARG A O 1
ATOM 1276 N N . PRO A 1 161 ? -1.320 -13.085 5.108 1.00 86.06 161 PRO A N 1
ATOM 1277 C CA . PRO A 1 161 ? -0.780 -12.152 6.098 1.00 86.06 161 PRO A CA 1
ATOM 1278 C C . PRO A 1 161 ? -1.873 -11.861 7.143 1.00 86.06 161 PRO A C 1
ATOM 1280 O O . PRO A 1 161 ? -3.029 -11.594 6.799 1.00 86.06 161 PRO A O 1
ATOM 1283 N N . ARG A 1 162 ? -1.533 -11.988 8.428 1.00 85.25 162 ARG A N 1
ATOM 1284 C CA . ARG A 1 162 ? -2.442 -11.742 9.555 1.00 85.25 162 ARG A CA 1
ATOM 1285 C C . ARG A 1 162 ? -1.753 -10.856 10.570 1.00 85.25 162 ARG A C 1
ATOM 1287 O O . ARG A 1 162 ? -0.550 -10.982 10.786 1.00 85.25 162 ARG A O 1
ATOM 1294 N N . LEU A 1 163 ? -2.525 -9.977 11.198 1.00 87.62 163 LEU A N 1
ATOM 1295 C CA . LEU A 1 163 ? -2.016 -9.203 12.319 1.00 87.62 163 LEU A CA 1
ATOM 1296 C C . LEU A 1 163 ? -1.713 -10.139 13.491 1.00 87.62 163 LEU A C 1
ATOM 1298 O O . LEU A 1 163 ? -2.503 -11.051 13.751 1.00 87.62 163 LEU A O 1
ATOM 1302 N N . PRO A 1 164 ? -0.594 -9.920 14.198 1.00 82.06 164 PRO A N 1
ATOM 1303 C CA . PRO A 1 164 ? -0.290 -10.690 15.383 1.00 82.06 164 PRO A CA 1
ATOM 1304 C C . PRO A 1 164 ? -1.318 -10.353 16.463 1.00 82.06 164 PRO A C 1
ATOM 1306 O O . PRO A 1 164 ? -1.716 -9.193 16.630 1.00 82.06 164 PRO A O 1
ATOM 1309 N N . GLU A 1 165 ? -1.739 -11.365 17.217 1.00 75.12 165 GLU A N 1
ATOM 1310 C CA . GLU A 1 165 ? -2.460 -11.109 18.456 1.00 75.12 165 GLU A CA 1
ATOM 1311 C C . GLU A 1 165 ? -1.519 -10.364 19.406 1.00 75.12 165 GLU A C 1
ATOM 1313 O O . GLU A 1 165 ? -0.401 -10.806 19.676 1.00 75.12 165 GLU A O 1
ATOM 1318 N N . MET A 1 166 ? -1.953 -9.203 19.897 1.00 71.69 166 MET A N 1
ATOM 1319 C CA . MET A 1 166 ? -1.251 -8.543 20.993 1.00 71.69 166 MET A CA 1
ATOM 1320 C C . MET A 1 166 ? -1.340 -9.466 22.205 1.00 71.69 166 MET A C 1
ATOM 1322 O O . MET A 1 166 ? -2.444 -9.777 22.659 1.00 71.69 166 MET A O 1
ATOM 1326 N N . LYS A 1 167 ? -0.185 -9.945 22.681 1.00 58.47 167 LYS A N 1
ATOM 1327 C CA . LYS A 1 167 ? -0.113 -10.829 23.842 1.00 58.47 167 LYS A CA 1
ATOM 1328 C C . LYS A 1 167 ? -0.809 -10.152 25.019 1.00 58.47 167 LYS A C 1
ATOM 1330 O O . LYS A 1 167 ? -0.430 -9.056 25.425 1.00 58.47 167 LYS A O 1
ATOM 1335 N N . LYS A 1 168 ? -1.814 -10.829 25.570 1.00 54.12 168 LYS A N 1
ATOM 1336 C CA . LYS A 1 168 ? -2.275 -10.580 26.932 1.00 54.12 168 LYS A CA 1
ATOM 1337 C C . LYS A 1 168 ? -1.214 -11.189 27.835 1.00 54.12 168 LYS A C 1
ATOM 1339 O O . LYS A 1 168 ? -1.278 -12.380 28.120 1.00 54.12 168 LYS A O 1
ATOM 1344 N N . GLU A 1 169 ? -0.182 -10.436 28.192 1.00 50.97 169 GLU A N 1
ATOM 1345 C CA . GLU A 1 169 ? 0.682 -10.884 29.280 1.00 50.97 169 GLU A CA 1
ATOM 1346 C C . GLU A 1 169 ? -0.161 -10.794 30.552 1.00 50.97 169 GLU A C 1
ATOM 1348 O O . GLU A 1 169 ? -0.494 -9.716 31.041 1.00 50.97 169 GLU A O 1
ATOM 1353 N N . VAL A 1 170 ? -0.654 -11.961 30.971 1.00 46.19 170 VAL A N 1
ATOM 1354 C CA . VAL A 1 170 ? -1.361 -12.142 32.232 1.00 46.19 170 VAL A CA 1
ATOM 1355 C C . VAL A 1 170 ? -0.349 -11.796 33.307 1.00 46.19 170 VAL A C 1
ATOM 1357 O O . VAL A 1 170 ? 0.679 -12.461 33.399 1.00 46.19 170 VAL A O 1
ATOM 1360 N N . ALA A 1 171 ? -0.626 -10.742 34.072 1.00 43.81 171 ALA A N 1
ATOM 1361 C CA . ALA A 1 171 ? 0.161 -10.397 35.240 1.00 43.81 171 ALA A CA 1
ATOM 1362 C C . ALA A 1 171 ? 0.271 -11.642 36.131 1.00 43.81 171 ALA A C 1
ATOM 1364 O O . ALA A 1 171 ? -0.720 -12.103 36.702 1.00 43.81 171 ALA A O 1
ATOM 1365 N N . THR A 1 172 ? 1.463 -12.228 36.205 1.00 41.75 172 THR A N 1
ATOM 1366 C CA . THR A 1 172 ? 1.815 -13.095 37.321 1.00 41.75 172 THR A CA 1
ATOM 1367 C C . THR A 1 172 ? 1.846 -12.212 38.556 1.00 41.75 172 THR A C 1
ATOM 1369 O O . THR A 1 172 ? 2.376 -11.106 38.521 1.00 41.75 172 THR A O 1
ATOM 1372 N N . VAL A 1 173 ? 1.228 -12.693 39.629 1.00 52.09 173 VAL A N 1
ATOM 1373 C CA . VAL A 1 173 ? 0.855 -11.951 40.847 1.00 52.09 173 VAL A CA 1
ATOM 1374 C C . VAL A 1 173 ? 2.045 -11.386 41.651 1.00 52.09 173 VAL A C 1
ATOM 1376 O O . VAL A 1 173 ? 1.854 -10.914 42.764 1.00 52.09 173 VAL A O 1
ATOM 1379 N N . GLU A 1 174 ? 3.263 -11.432 41.108 1.00 49.78 174 GLU A N 1
ATOM 1380 C CA . GLU A 1 174 ? 4.514 -11.117 41.805 1.00 49.78 174 GLU A CA 1
ATOM 1381 C C . GLU A 1 174 ? 5.319 -9.967 41.174 1.00 49.78 174 GLU A C 1
ATOM 1383 O O . GLU A 1 174 ? 6.231 -9.463 41.821 1.00 49.78 174 GLU A O 1
ATOM 1388 N N . ASP A 1 175 ? 4.950 -9.479 39.982 1.00 41.09 175 ASP A N 1
ATOM 1389 C CA . ASP A 1 175 ? 5.563 -8.283 39.390 1.00 41.09 175 ASP A CA 1
ATOM 1390 C C . ASP A 1 175 ? 4.575 -7.106 39.442 1.00 41.09 175 ASP A C 1
ATOM 1392 O O . ASP A 1 175 ? 3.571 -7.086 38.730 1.00 41.09 175 ASP A O 1
ATOM 1396 N N . ASP A 1 176 ? 4.880 -6.089 40.255 1.00 43.44 176 ASP A N 1
ATOM 1397 C CA . ASP A 1 176 ? 4.158 -4.803 40.382 1.00 43.44 176 ASP A CA 1
ATOM 1398 C C . ASP A 1 176 ? 4.317 -3.908 39.124 1.00 43.44 176 ASP A C 1
ATOM 1400 O O . ASP A 1 176 ? 4.452 -2.685 39.177 1.00 43.44 176 ASP A O 1
ATOM 1404 N N . VAL A 1 177 ? 4.357 -4.531 37.943 1.00 49.44 177 VAL A N 1
ATOM 1405 C CA . VAL A 1 177 ? 4.367 -3.879 36.635 1.00 49.44 177 VAL A CA 1
ATOM 1406 C C . VAL A 1 177 ? 3.015 -4.140 35.985 1.00 49.44 177 VAL A C 1
ATOM 1408 O O . VAL A 1 177 ? 2.817 -5.079 35.216 1.00 49.44 177 VAL A O 1
ATOM 1411 N N . CYS A 1 178 ? 2.052 -3.274 36.293 1.00 47.25 178 CYS A N 1
ATOM 1412 C CA . CYS A 1 178 ? 0.780 -3.228 35.583 1.00 47.25 178 CYS A CA 1
ATOM 1413 C C . CYS A 1 178 ? 1.032 -3.026 34.080 1.00 47.25 178 CYS A C 1
ATOM 1415 O O . CYS A 1 178 ? 1.597 -2.006 33.674 1.00 47.25 178 CYS A O 1
ATOM 1417 N N . VAL A 1 179 ? 0.569 -3.959 33.240 1.00 53.16 179 VAL A N 1
ATOM 1418 C CA . VAL A 1 179 ? 0.510 -3.757 31.785 1.00 53.16 179 VAL A CA 1
ATOM 1419 C C . VAL A 1 179 ? -0.379 -2.540 31.517 1.00 53.16 179 VAL A C 1
ATOM 1421 O O . VAL A 1 179 ? -1.600 -2.583 31.672 1.00 53.16 179 VAL A O 1
ATOM 1424 N N . GLY A 1 180 ? 0.258 -1.421 31.178 1.00 68.00 180 GLY A N 1
ATOM 1425 C CA . GLY A 1 180 ? -0.393 -0.123 31.061 1.00 68.00 180 GLY A CA 1
ATOM 1426 C C . GLY A 1 180 ? -1.246 0.008 29.802 1.00 68.00 180 GLY A C 1
ATOM 1427 O O . GLY A 1 180 ? -0.930 -0.538 28.742 1.00 68.00 180 GLY A O 1
ATOM 1428 N N . GLN A 1 181 ? -2.318 0.794 29.907 1.00 82.88 181 GLN A N 1
ATOM 1429 C CA . GLN A 1 181 ? -3.095 1.233 28.751 1.00 82.88 181 GLN A CA 1
ATOM 1430 C C . GLN A 1 181 ? -2.172 1.861 27.699 1.00 82.88 181 GLN A C 1
ATOM 1432 O O . GLN A 1 181 ? -1.342 2.714 28.022 1.00 82.88 181 GLN A O 1
ATOM 1437 N N . THR A 1 182 ? -2.336 1.491 26.430 1.00 89.75 182 THR A N 1
ATOM 1438 C CA . THR A 1 182 ? -1.524 2.054 25.344 1.00 89.75 182 THR A CA 1
ATOM 1439 C C . THR A 1 182 ? -2.279 3.171 24.635 1.00 89.75 182 THR A C 1
ATOM 1441 O O . THR A 1 182 ? -3.322 2.935 24.029 1.00 89.75 182 THR A O 1
ATOM 1444 N N . LYS A 1 183 ? -1.748 4.396 24.686 1.00 92.44 183 LYS A N 1
ATOM 1445 C CA . LYS A 1 183 ? -2.291 5.555 23.962 1.00 92.44 183 LYS A CA 1
ATOM 1446 C C . LYS A 1 183 ? -1.963 5.434 22.468 1.00 92.44 183 LYS A C 1
ATOM 1448 O O . LYS A 1 183 ? -0.804 5.230 22.113 1.00 92.44 183 LYS A O 1
ATOM 1453 N N . VAL A 1 184 ? -2.966 5.563 21.602 1.00 95.25 184 VAL A N 1
ATOM 1454 C CA . VAL A 1 184 ? -2.831 5.493 20.135 1.00 95.25 184 VAL A CA 1
ATOM 1455 C C . VAL A 1 184 ? -3.603 6.620 19.465 1.00 95.25 184 VAL A C 1
ATOM 1457 O O . VAL A 1 184 ? -4.674 7.005 19.933 1.00 95.25 184 VAL A O 1
ATOM 1460 N N . SER A 1 185 ? -3.072 7.136 18.357 1.00 96.69 185 SER A N 1
ATOM 1461 C CA . SER A 1 185 ? -3.748 8.163 17.568 1.00 96.69 185 SER A CA 1
ATOM 1462 C C . SER A 1 185 ? -4.627 7.545 16.481 1.00 96.69 185 SER A C 1
ATOM 1464 O O . SER A 1 185 ? -4.227 6.593 15.807 1.00 96.69 185 SER A O 1
ATOM 1466 N N . LEU A 1 186 ? -5.805 8.134 16.285 1.00 97.50 186 LEU A N 1
ATOM 1467 C CA . LEU A 1 186 ? -6.725 7.874 15.177 1.00 97.50 186 LEU A CA 1
ATOM 1468 C C . LEU A 1 186 ? -6.339 8.646 13.901 1.00 97.50 186 LEU A C 1
ATOM 1470 O O . LEU A 1 186 ? -6.947 8.456 12.844 1.00 97.50 186 LEU A O 1
ATOM 1474 N N . ARG A 1 187 ? -5.298 9.485 13.973 1.00 97.69 187 ARG A N 1
ATOM 1475 C CA . ARG A 1 187 ? -4.648 10.093 12.812 1.00 97.69 187 ARG A CA 1
ATOM 1476 C C . ARG A 1 187 ? -3.477 9.249 12.341 1.00 97.69 187 ARG A C 1
ATOM 1478 O O . ARG A 1 187 ? -2.762 8.619 13.121 1.00 97.69 187 ARG A O 1
ATOM 1485 N N . CYS A 1 188 ? -3.263 9.251 11.033 1.00 98.19 188 CYS A N 1
ATOM 1486 C CA . CYS A 1 188 ? -2.147 8.560 10.428 1.00 98.19 188 CYS A CA 1
ATOM 1487 C C . CYS A 1 188 ? -0.844 9.280 10.809 1.00 98.19 188 CYS A C 1
ATOM 1489 O O . CYS A 1 188 ? -0.713 10.463 10.508 1.00 98.19 188 CYS A O 1
ATOM 1491 N N . PRO A 1 189 ? 0.166 8.599 11.377 1.00 97.06 189 PRO A N 1
ATOM 1492 C CA . PRO A 1 189 ? 1.442 9.236 11.714 1.00 97.06 189 PRO A CA 1
ATOM 1493 C C . PRO A 1 189 ? 2.243 9.690 10.481 1.00 97.06 189 PRO A C 1
ATOM 1495 O O . PRO A 1 189 ? 3.205 10.436 10.623 1.00 97.06 189 PRO A O 1
ATOM 1498 N N . LEU A 1 190 ? 1.870 9.237 9.278 1.00 95.75 190 LEU A N 1
ATOM 1499 C CA . LEU A 1 190 ? 2.537 9.589 8.024 1.00 95.75 190 LEU A CA 1
ATOM 1500 C C . LEU A 1 190 ? 1.932 10.832 7.357 1.00 95.75 190 LEU A C 1
ATOM 1502 O O . LEU A 1 190 ? 2.669 11.700 6.905 1.00 95.75 190 LEU A O 1
ATOM 1506 N N . SER A 1 191 ? 0.604 10.904 7.264 1.00 96.56 191 SER A N 1
ATOM 1507 C CA . SER A 1 191 ? -0.114 11.971 6.550 1.00 96.56 191 SER A CA 1
ATOM 1508 C C . SER A 1 191 ? -0.853 12.941 7.470 1.00 96.56 191 SER A C 1
ATOM 1510 O O . SER A 1 191 ? -1.334 13.967 7.000 1.00 96.56 191 SER A O 1
ATOM 1512 N N . ILE A 1 192 ? -0.954 12.638 8.769 1.00 96.06 192 ILE A N 1
ATOM 1513 C CA . ILE A 1 192 ? -1.652 13.429 9.801 1.00 96.06 192 ILE A CA 1
ATOM 1514 C C . ILE A 1 192 ? -3.172 13.558 9.559 1.00 96.06 192 ILE A C 1
ATOM 1516 O O . ILE A 1 192 ? -3.901 14.157 10.351 1.00 96.06 192 ILE A O 1
ATOM 1520 N N . ILE A 1 193 ? -3.699 12.934 8.505 1.00 96.44 193 ILE A N 1
ATOM 1521 C CA . ILE A 1 193 ? -5.140 12.828 8.259 1.00 96.44 193 ILE A CA 1
ATOM 1522 C C . ILE A 1 193 ? -5.766 11.805 9.210 1.00 96.44 193 ILE A C 1
ATOM 1524 O O . ILE A 1 193 ? -5.084 10.888 9.675 1.00 96.44 193 ILE A O 1
ATOM 1528 N N . ARG A 1 194 ? -7.073 11.918 9.461 1.00 97.75 194 ARG A N 1
ATOM 1529 C CA . ARG A 1 194 ? -7.836 10.857 10.130 1.00 97.75 194 ARG A CA 1
ATOM 1530 C C . ARG A 1 194 ? -7.796 9.592 9.274 1.00 97.75 194 ARG A C 1
ATOM 1532 O O . ARG A 1 194 ? -8.078 9.653 8.076 1.00 97.75 194 ARG A O 1
ATOM 1539 N N . ILE A 1 195 ? -7.416 8.475 9.885 1.00 98.50 195 ILE A N 1
ATOM 1540 C CA . ILE A 1 195 ? -7.241 7.198 9.189 1.00 98.50 195 ILE A CA 1
ATOM 1541 C C . ILE A 1 195 ? -8.576 6.769 8.572 1.00 98.50 195 ILE A C 1
ATOM 1543 O O . ILE A 1 195 ? -9.575 6.696 9.282 1.00 98.50 195 ILE A O 1
ATOM 1547 N N . GLN A 1 196 ? -8.579 6.465 7.272 1.00 97.44 196 GLN A N 1
ATOM 1548 C CA . GLN A 1 196 ? -9.766 5.963 6.575 1.00 97.44 196 GLN A CA 1
ATOM 1549 C C . GLN A 1 196 ? -9.779 4.435 6.584 1.00 97.44 196 GLN A C 1
ATOM 1551 O O . GLN A 1 196 ? -10.691 3.816 7.132 1.00 97.44 196 GLN A O 1
ATOM 1556 N N . THR A 1 197 ? -8.706 3.824 6.074 1.00 97.50 197 THR A N 1
ATOM 1557 C CA . THR A 1 197 ? -8.506 2.370 6.141 1.00 97.50 197 THR A CA 1
ATOM 1558 C C . THR A 1 197 ? -7.290 2.072 7.023 1.00 97.50 197 THR A C 1
ATOM 1560 O O . THR A 1 197 ? -6.154 2.250 6.570 1.00 97.50 197 THR A O 1
ATOM 1563 N N . PRO A 1 198 ? -7.493 1.628 8.281 1.00 97.56 198 PRO A N 1
ATOM 1564 C CA . PRO A 1 198 ? -6.402 1.355 9.209 1.00 97.56 198 PRO A CA 1
ATOM 1565 C C . PRO A 1 198 ? -5.640 0.103 8.803 1.00 97.56 198 PRO A C 1
ATOM 1567 O O . PRO A 1 198 ? -6.217 -0.979 8.687 1.00 97.56 198 PRO A O 1
ATOM 1570 N N . VAL A 1 199 ? -4.328 0.234 8.629 1.00 97.44 199 VAL A N 1
ATOM 1571 C CA . VAL A 1 199 ? -3.450 -0.886 8.283 1.00 97.44 199 VAL A CA 1
ATOM 1572 C C . VAL A 1 199 ? -2.202 -0.951 9.148 1.00 97.44 199 VAL A C 1
ATOM 1574 O O . VAL A 1 199 ? -1.682 0.063 9.622 1.00 97.44 199 VAL A O 1
ATOM 1577 N N . ARG A 1 200 ? -1.696 -2.174 9.317 1.00 95.75 200 ARG A N 1
ATOM 1578 C CA . ARG A 1 200 ? -0.392 -2.493 9.911 1.00 95.75 200 ARG A CA 1
ATOM 1579 C C . ARG A 1 200 ? 0.260 -3.641 9.139 1.00 95.75 200 ARG A C 1
ATOM 1581 O O . ARG A 1 200 ? -0.401 -4.354 8.387 1.00 95.75 200 ARG A O 1
ATOM 1588 N N . GLY A 1 201 ? 1.563 -3.826 9.322 1.00 94.88 201 GLY A N 1
ATOM 1589 C CA . GLY A 1 201 ? 2.244 -5.030 8.848 1.00 94.88 201 GLY A CA 1
ATOM 1590 C C . GLY A 1 201 ? 1.946 -6.237 9.729 1.00 94.88 201 GLY A C 1
ATOM 1591 O O . GLY A 1 201 ? 1.829 -6.093 10.945 1.00 94.88 201 GLY A O 1
ATOM 1592 N N . CYS A 1 202 ? 1.917 -7.436 9.147 1.00 92.00 202 CYS A N 1
ATOM 1593 C CA . CYS A 1 202 ? 1.802 -8.695 9.897 1.00 92.00 202 CYS A CA 1
ATOM 1594 C C . CYS A 1 202 ? 2.951 -8.942 10.898 1.00 92.00 202 CYS A C 1
ATOM 1596 O O . CYS A 1 202 ? 2.808 -9.743 11.815 1.00 92.00 202 CYS A O 1
ATOM 1598 N N . HIS A 1 203 ? 4.068 -8.222 10.768 1.00 92.06 203 HIS A N 1
ATOM 1599 C CA . HIS A 1 203 ? 5.210 -8.279 11.689 1.00 92.06 203 HIS A CA 1
ATOM 1600 C C . HIS A 1 203 ? 5.298 -7.067 12.639 1.00 92.06 203 HIS A C 1
ATOM 1602 O O . HIS A 1 203 ? 6.261 -6.926 13.393 1.00 92.06 203 HIS A O 1
ATOM 1608 N N . CYS A 1 204 ? 4.322 -6.154 12.604 1.00 93.06 204 CYS A N 1
ATOM 1609 C CA . CYS A 1 204 ? 4.302 -4.985 13.480 1.00 93.06 204 CYS A CA 1
ATOM 1610 C C . CYS A 1 204 ? 3.824 -5.366 14.888 1.00 93.06 204 CYS A C 1
ATOM 1612 O O . CYS A 1 204 ? 2.706 -5.844 15.061 1.00 93.06 204 CYS A O 1
ATOM 1614 N N . ILE A 1 205 ? 4.638 -5.069 15.905 1.00 90.88 205 ILE A N 1
ATOM 1615 C CA . ILE A 1 205 ? 4.314 -5.311 17.327 1.00 90.88 205 ILE A CA 1
ATOM 1616 C C . ILE A 1 205 ? 3.761 -4.072 18.055 1.00 90.88 205 ILE A C 1
ATOM 1618 O O . ILE A 1 205 ? 3.637 -4.070 19.273 1.00 90.88 205 ILE A O 1
ATOM 1622 N N . HIS A 1 206 ? 3.431 -3.007 17.320 1.00 92.38 206 HIS A N 1
ATOM 1623 C CA . HIS A 1 206 ? 2.797 -1.799 17.857 1.00 92.38 206 HIS A CA 1
ATOM 1624 C C . HIS A 1 206 ? 1.317 -1.731 17.456 1.00 92.38 206 HIS A C 1
ATOM 1626 O O . HIS A 1 206 ? 0.963 -2.218 16.379 1.00 92.38 206 HIS A O 1
ATOM 1632 N N . PRO A 1 207 ? 0.458 -1.069 18.250 1.00 93.56 207 PRO A N 1
ATOM 1633 C CA . PRO A 1 207 ? -0.958 -0.902 17.915 1.00 93.56 207 PRO A CA 1
ATOM 1634 C C . PRO A 1 207 ? -1.260 0.291 16.992 1.00 93.56 207 PRO A C 1
ATOM 1636 O O . PRO A 1 207 ? -2.325 0.333 16.382 1.00 93.56 207 PRO A O 1
ATOM 1639 N N . GLN A 1 208 ? -0.346 1.261 16.856 1.00 96.88 208 GLN A N 1
ATOM 1640 C CA . GLN A 1 208 ? -0.560 2.430 15.992 1.00 96.88 208 GLN A CA 1
ATOM 1641 C C . GLN A 1 208 ? -0.746 2.003 14.527 1.00 96.88 208 GLN A C 1
ATOM 1643 O O . GLN A 1 208 ? 0.127 1.341 13.964 1.00 96.88 208 GLN A O 1
ATOM 1648 N N . CYS A 1 209 ? -1.858 2.401 13.912 1.00 97.81 209 CYS A N 1
ATOM 1649 C CA . CYS A 1 209 ? -2.161 2.112 12.511 1.00 97.81 209 CYS A CA 1
ATOM 1650 C C . CYS A 1 209 ? -1.686 3.231 11.576 1.00 97.81 209 CYS A C 1
ATOM 1652 O O . CYS A 1 209 ? -1.466 4.373 11.993 1.00 97.81 209 CYS A O 1
ATOM 1654 N N . LEU A 1 210 ? -1.552 2.881 10.299 1.00 98.38 210 LEU A N 1
ATOM 1655 C CA . LEU A 1 210 ? -1.369 3.800 9.180 1.00 98.38 210 LEU A CA 1
ATOM 1656 C C . LEU A 1 210 ? -2.665 3.895 8.383 1.00 98.38 210 LEU A C 1
ATOM 1658 O O . LEU A 1 210 ? -3.489 2.985 8.432 1.00 98.38 210 LEU A O 1
ATOM 1662 N N . ASP A 1 211 ? -2.804 4.965 7.613 1.00 98.56 211 ASP A N 1
ATOM 1663 C CA . ASP A 1 211 ? -3.807 5.036 6.561 1.00 98.56 211 ASP A CA 1
ATOM 1664 C C . ASP A 1 211 ? -3.279 4.336 5.299 1.00 98.56 211 ASP A C 1
ATOM 1666 O O . ASP A 1 211 ? -2.151 4.593 4.863 1.00 98.56 211 ASP A O 1
ATOM 1670 N N . LEU A 1 212 ? -4.080 3.423 4.744 1.00 98.38 212 LEU A N 1
ATOM 1671 C CA . LEU A 1 212 ? -3.691 2.553 3.632 1.00 98.38 212 LEU A CA 1
ATOM 1672 C C . LEU A 1 212 ? -3.278 3.329 2.381 1.00 98.38 212 LEU A C 1
ATOM 1674 O O . LEU A 1 212 ? -2.183 3.105 1.860 1.00 98.38 212 LEU A O 1
ATOM 1678 N N . GLU A 1 213 ? -4.133 4.225 1.885 1.00 98.31 213 GLU A N 1
ATOM 1679 C CA . GLU A 1 213 ? -3.839 4.963 0.655 1.00 98.31 213 GLU A CA 1
ATOM 1680 C C . GLU A 1 213 ? -2.666 5.922 0.860 1.00 98.31 213 GLU A C 1
ATOM 1682 O O . GLU A 1 213 ? -1.782 5.992 0.005 1.00 98.31 213 GLU A O 1
ATOM 1687 N N . SER A 1 214 ? -2.590 6.582 2.022 1.00 98.25 214 SER A N 1
ATOM 1688 C CA . SER A 1 214 ? -1.453 7.436 2.390 1.00 98.25 214 SER A CA 1
ATOM 1689 C C . SER A 1 214 ? -0.129 6.669 2.364 1.00 98.25 214 SER A C 1
ATOM 1691 O O . SER A 1 214 ? 0.855 7.139 1.786 1.00 98.25 214 SER A O 1
ATOM 1693 N N . TYR A 1 215 ? -0.101 5.474 2.963 1.00 98.19 215 TYR A N 1
ATOM 1694 C CA . TYR A 1 215 ? 1.084 4.620 2.986 1.00 98.19 215 TYR A CA 1
ATOM 1695 C C . TYR A 1 215 ? 1.475 4.152 1.583 1.00 98.19 215 TYR A C 1
ATOM 1697 O O . TYR A 1 215 ? 2.622 4.320 1.170 1.00 98.19 215 TYR A O 1
ATOM 1705 N N . LEU A 1 216 ? 0.519 3.627 0.814 1.00 97.69 216 LEU A N 1
ATOM 1706 C CA . LEU A 1 216 ? 0.768 3.160 -0.547 1.00 97.69 216 LEU A CA 1
ATOM 1707 C C . LEU A 1 216 ? 1.232 4.293 -1.467 1.00 97.69 216 LEU A C 1
ATOM 1709 O O . LEU A 1 216 ? 2.162 4.091 -2.244 1.00 97.69 216 LEU A O 1
ATOM 1713 N N . ALA A 1 217 ? 0.645 5.487 -1.367 1.00 96.50 217 ALA A N 1
ATOM 1714 C CA . ALA A 1 217 ? 1.071 6.652 -2.136 1.00 96.50 217 ALA A CA 1
ATOM 1715 C C . ALA A 1 217 ? 2.507 7.066 -1.792 1.00 96.50 217 ALA A C 1
ATOM 1717 O O . ALA A 1 217 ? 3.307 7.335 -2.694 1.00 96.50 217 ALA A O 1
ATOM 1718 N N . PHE A 1 218 ? 2.856 7.082 -0.504 1.00 95.38 218 PHE A N 1
ATOM 1719 C CA . PHE A 1 218 ? 4.210 7.382 -0.045 1.00 95.38 218 PHE A CA 1
ATOM 1720 C C . PHE A 1 218 ? 5.224 6.343 -0.532 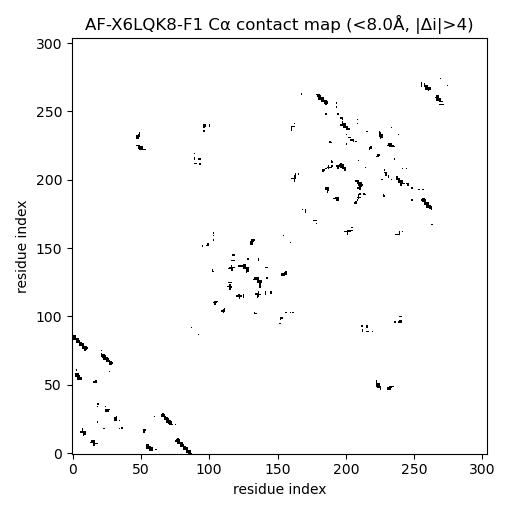1.00 95.38 218 PHE A C 1
ATOM 1722 O O . PHE A 1 218 ? 6.228 6.714 -1.146 1.00 95.38 218 PHE A O 1
ATOM 1729 N N . SER A 1 219 ? 4.962 5.053 -0.317 1.00 94.44 219 SER A N 1
ATOM 1730 C CA . SER A 1 219 ? 5.858 3.967 -0.727 1.00 94.44 219 SER A CA 1
ATOM 1731 C C . SER A 1 219 ? 5.987 3.882 -2.244 1.00 94.44 219 SER A C 1
ATOM 1733 O O . SER A 1 219 ? 7.092 3.747 -2.765 1.00 94.44 219 SER A O 1
ATOM 1735 N N . HIS A 1 220 ? 4.891 4.071 -2.983 1.00 91.19 220 HIS A N 1
ATOM 1736 C CA . HIS A 1 220 ? 4.923 4.142 -4.441 1.00 91.19 220 HIS A CA 1
ATOM 1737 C C . HIS A 1 220 ? 5.708 5.360 -4.945 1.00 91.19 220 HIS A C 1
ATOM 1739 O O . HIS A 1 220 ? 6.383 5.277 -5.969 1.00 91.19 220 HIS A O 1
ATOM 1745 N N . ARG A 1 221 ? 5.663 6.504 -4.248 1.00 89.12 221 ARG A N 1
ATOM 1746 C CA . ARG A 1 221 ? 6.417 7.709 -4.629 1.00 89.12 221 ARG A CA 1
ATOM 1747 C C . ARG A 1 221 ? 7.908 7.592 -4.321 1.00 89.12 221 ARG A C 1
ATOM 1749 O O . ARG A 1 221 ? 8.713 7.987 -5.157 1.00 89.12 221 ARG A O 1
ATOM 1756 N N . THR A 1 222 ? 8.257 7.074 -3.151 1.00 88.38 222 THR A N 1
ATOM 1757 C CA . THR A 1 222 ? 9.627 7.109 -2.617 1.00 88.38 222 THR A CA 1
ATOM 1758 C C . THR A 1 222 ? 10.415 5.826 -2.848 1.00 88.38 222 THR A C 1
ATOM 1760 O O . THR A 1 222 ? 11.629 5.841 -2.701 1.00 88.38 222 THR A O 1
ATOM 1763 N N . GLY A 1 223 ? 9.745 4.715 -3.168 1.00 89.00 223 GLY A N 1
ATOM 1764 C CA . GLY A 1 223 ? 10.363 3.389 -3.187 1.00 89.00 223 GLY A CA 1
ATOM 1765 C C . GLY A 1 223 ? 10.607 2.807 -1.790 1.00 89.00 223 GLY A C 1
ATOM 1766 O O . GLY A 1 223 ? 11.105 1.690 -1.694 1.00 89.00 223 GLY A O 1
ATOM 1767 N N . ASN A 1 224 ? 10.250 3.517 -0.711 1.00 90.75 224 ASN A N 1
ATOM 1768 C CA . ASN A 1 224 ? 10.481 3.070 0.660 1.00 90.75 224 ASN A CA 1
ATOM 1769 C C . ASN A 1 224 ? 9.318 2.209 1.185 1.00 90.75 224 ASN A C 1
ATOM 1771 O O . ASN A 1 224 ? 8.211 2.705 1.412 1.00 90.75 224 ASN A O 1
ATOM 1775 N N . TRP A 1 225 ? 9.587 0.925 1.420 1.00 94.38 225 TRP A N 1
ATOM 1776 C CA . TRP A 1 225 ? 8.644 -0.082 1.920 1.00 94.38 225 TRP A CA 1
ATOM 1777 C C . TRP A 1 225 ? 9.018 -0.514 3.339 1.00 94.38 225 TRP A C 1
ATOM 1779 O O . TRP A 1 225 ? 9.518 -1.615 3.604 1.00 94.38 225 TRP A O 1
ATOM 1789 N N . GLN A 1 226 ? 8.810 0.419 4.260 1.00 94.38 226 GLN A N 1
ATOM 1790 C CA . GLN A 1 226 ? 9.137 0.295 5.673 1.00 94.38 226 GLN A CA 1
ATOM 1791 C C . GLN A 1 226 ? 8.012 0.910 6.508 1.00 94.38 226 GLN A C 1
ATOM 1793 O O . GLN A 1 226 ? 7.417 1.911 6.109 1.00 94.38 226 GLN A O 1
ATOM 1798 N N . CYS A 1 227 ? 7.707 0.326 7.665 1.00 95.50 227 CYS A N 1
ATOM 1799 C CA . CYS A 1 227 ? 6.741 0.893 8.597 1.00 95.50 227 CYS A CA 1
ATOM 1800 C C . CYS A 1 227 ? 7.317 2.171 9.242 1.00 95.50 227 CYS A C 1
ATOM 1802 O O . CYS A 1 227 ? 8.334 2.081 9.933 1.00 95.50 227 CYS A O 1
ATOM 1804 N N . PRO A 1 228 ? 6.677 3.347 9.108 1.00 94.62 228 PRO A N 1
ATOM 1805 C CA . PRO A 1 228 ? 7.174 4.591 9.698 1.00 94.62 228 PRO A CA 1
ATOM 1806 C C . PRO A 1 228 ? 7.007 4.652 11.226 1.00 94.62 228 PRO A C 1
ATOM 1808 O O . PRO A 1 228 ? 7.519 5.573 11.850 1.00 94.62 228 PRO A O 1
ATOM 1811 N N . VAL A 1 229 ? 6.309 3.688 11.842 1.00 95.31 229 VAL A N 1
ATOM 1812 C CA . VAL A 1 229 ? 6.136 3.626 13.303 1.00 95.31 229 VAL A CA 1
ATOM 1813 C C . VAL A 1 229 ? 7.260 2.833 13.967 1.00 95.31 229 VAL A C 1
ATOM 1815 O O . VAL A 1 229 ? 7.891 3.319 14.897 1.00 95.31 229 VAL A O 1
ATOM 1818 N N . CYS A 1 230 ? 7.511 1.602 13.512 1.00 93.69 230 CYS A N 1
ATOM 1819 C CA . CYS A 1 230 ? 8.481 0.702 14.150 1.00 93.69 230 CYS A CA 1
ATOM 1820 C C . CYS A 1 230 ? 9.709 0.390 13.301 1.00 93.69 230 CYS A C 1
ATOM 1822 O O . CYS A 1 230 ? 10.558 -0.387 13.734 1.00 93.69 230 CYS A O 1
ATOM 1824 N N . THR A 1 231 ? 9.816 0.961 12.100 1.00 92.75 231 THR A N 1
ATOM 1825 C CA . THR A 1 231 ? 10.932 0.755 11.162 1.00 92.75 231 THR A CA 1
ATOM 1826 C C . THR A 1 231 ? 11.095 -0.682 10.660 1.00 92.75 231 THR A C 1
ATOM 1828 O O . THR A 1 231 ? 12.084 -0.986 10.001 1.00 92.75 231 THR A O 1
ATOM 1831 N N . GLN A 1 232 ? 10.137 -1.575 10.930 1.00 91.50 232 GLN A N 1
ATOM 1832 C CA . GLN A 1 232 ? 10.142 -2.920 10.355 1.00 91.50 232 GLN A CA 1
ATOM 1833 C C . GLN A 1 232 ? 9.903 -2.862 8.841 1.00 91.50 232 GLN A C 1
ATOM 1835 O O . GLN A 1 232 ? 9.169 -1.978 8.378 1.00 91.50 232 GLN A O 1
ATOM 1840 N N . PRO A 1 233 ? 10.471 -3.797 8.062 1.00 93.38 233 PRO A N 1
ATOM 1841 C CA . PRO A 1 233 ? 10.112 -3.945 6.660 1.00 93.38 233 PRO A CA 1
ATOM 1842 C C . PRO A 1 233 ? 8.602 -4.168 6.501 1.00 93.38 233 PRO A C 1
ATOM 1844 O O . PRO A 1 233 ? 7.985 -4.867 7.306 1.00 93.38 233 PRO A O 1
ATOM 1847 N N . LEU A 1 234 ? 8.006 -3.520 5.499 1.00 94.81 234 LEU A N 1
ATOM 1848 C CA . LEU A 1 234 ? 6.567 -3.583 5.257 1.00 94.81 234 LEU A CA 1
ATOM 1849 C C . LEU A 1 234 ? 6.297 -3.547 3.755 1.00 94.81 234 LEU A C 1
ATOM 1851 O O . LEU A 1 234 ? 6.169 -2.485 3.153 1.00 94.81 234 LEU A O 1
ATOM 1855 N N . LYS A 1 235 ? 6.244 -4.720 3.128 1.00 93.38 235 LYS A N 1
ATOM 1856 C CA . LYS A 1 235 ? 5.919 -4.840 1.703 1.00 93.38 235 LYS A CA 1
ATOM 1857 C C . LYS A 1 235 ? 4.422 -4.745 1.451 1.00 93.38 235 LYS A C 1
ATOM 1859 O O . LYS A 1 235 ? 3.599 -4.934 2.349 1.00 93.38 235 LYS A O 1
ATOM 1864 N N . PHE A 1 236 ? 4.071 -4.543 0.181 1.00 94.06 236 PHE A N 1
ATOM 1865 C CA . PHE A 1 236 ? 2.688 -4.580 -0.280 1.00 94.06 236 PHE A CA 1
ATOM 1866 C C . PHE A 1 236 ? 1.959 -5.841 0.182 1.00 94.06 236 PHE A C 1
ATOM 1868 O O . PHE A 1 236 ? 0.811 -5.731 0.585 1.00 94.06 236 PHE A O 1
ATOM 1875 N N . GLU A 1 237 ? 2.586 -7.016 0.147 1.00 91.50 237 GLU A N 1
ATOM 1876 C CA . GLU A 1 237 ? 1.981 -8.303 0.512 1.00 91.50 237 GLU A CA 1
ATOM 1877 C C . GLU A 1 237 ? 1.772 -8.470 2.022 1.00 91.50 237 GLU A C 1
ATOM 1879 O O . GLU A 1 237 ? 0.946 -9.276 2.428 1.00 91.50 237 GLU A O 1
ATOM 1884 N N . GLU A 1 238 ? 2.477 -7.700 2.850 1.00 92.56 238 GLU A N 1
ATOM 1885 C CA . GLU A 1 238 ? 2.477 -7.832 4.314 1.00 92.56 238 GLU A CA 1
ATOM 1886 C C . GLU A 1 238 ? 1.463 -6.901 4.997 1.00 92.56 238 GLU A C 1
ATOM 1888 O O . GLU A 1 238 ? 1.187 -7.040 6.192 1.00 92.56 238 GLU A O 1
ATOM 1893 N N . LEU A 1 239 ? 0.889 -5.953 4.245 1.00 95.12 239 LEU A N 1
ATOM 1894 C CA . LEU A 1 239 ? -0.145 -5.043 4.736 1.00 95.12 239 LEU A CA 1
ATOM 1895 C C . LEU A 1 239 ? -1.422 -5.807 5.105 1.00 95.12 239 LEU A C 1
ATOM 1897 O O . LEU A 1 239 ? -1.984 -6.549 4.293 1.00 95.12 239 LEU A O 1
ATOM 1901 N N . CYS A 1 240 ? -1.907 -5.561 6.314 1.00 93.56 240 CYS A N 1
ATOM 1902 C CA . CYS A 1 240 ? -3.140 -6.113 6.852 1.00 93.56 240 CYS A CA 1
ATOM 1903 C C . CYS A 1 240 ? -4.033 -4.981 7.356 1.00 93.56 240 CYS A C 1
ATOM 1905 O O . CYS A 1 240 ? -3.555 -4.092 8.064 1.00 93.56 240 CYS A O 1
ATOM 1907 N N . VAL A 1 241 ? -5.326 -5.043 7.039 1.00 94.19 241 VAL A N 1
ATOM 1908 C CA . VAL A 1 241 ? -6.337 -4.168 7.647 1.00 94.19 241 VAL A CA 1
ATOM 1909 C C . VAL A 1 241 ? -6.524 -4.527 9.120 1.00 94.19 241 VAL A C 1
ATOM 1911 O O . VAL A 1 241 ? -6.687 -5.697 9.464 1.00 94.19 241 VAL A O 1
ATOM 1914 N N . ASP A 1 242 ? -6.497 -3.515 9.986 1.00 93.75 242 ASP A N 1
ATOM 1915 C CA . ASP A 1 242 ? -6.778 -3.647 11.415 1.00 93.75 242 ASP A CA 1
ATOM 1916 C C . ASP A 1 242 ? -8.252 -3.345 11.688 1.00 93.75 242 ASP A C 1
ATOM 1918 O O . ASP A 1 242 ? -8.666 -2.197 11.856 1.00 93.75 242 ASP A O 1
ATOM 1922 N N . TYR A 1 243 ? -9.076 -4.389 11.721 1.00 89.44 243 TYR A N 1
ATOM 1923 C CA . TYR A 1 243 ? -10.513 -4.219 11.906 1.00 89.44 243 TYR A CA 1
ATOM 1924 C C . TYR A 1 243 ? -10.895 -3.793 13.317 1.00 89.44 243 TYR A C 1
ATOM 1926 O O . TYR A 1 243 ? -11.911 -3.121 13.472 1.00 89.44 243 TYR A O 1
ATOM 1934 N N . LYS A 1 244 ? -10.084 -4.100 14.339 1.00 89.69 244 LYS A N 1
ATOM 1935 C CA . LYS A 1 244 ? -10.315 -3.566 15.689 1.00 89.69 244 LYS A CA 1
ATOM 1936 C C . LYS A 1 244 ? -10.211 -2.046 15.659 1.00 89.69 244 LYS A C 1
ATOM 1938 O O . LYS A 1 244 ? -11.128 -1.367 16.109 1.00 89.69 244 LYS A O 1
ATOM 1943 N N . MET A 1 245 ? -9.157 -1.517 15.036 1.00 94.06 245 MET A N 1
ATOM 1944 C CA . MET A 1 245 ? -9.023 -0.077 14.812 1.00 94.06 245 MET A CA 1
ATOM 1945 C C . MET A 1 245 ? -10.144 0.473 13.921 1.00 94.06 245 MET A C 1
A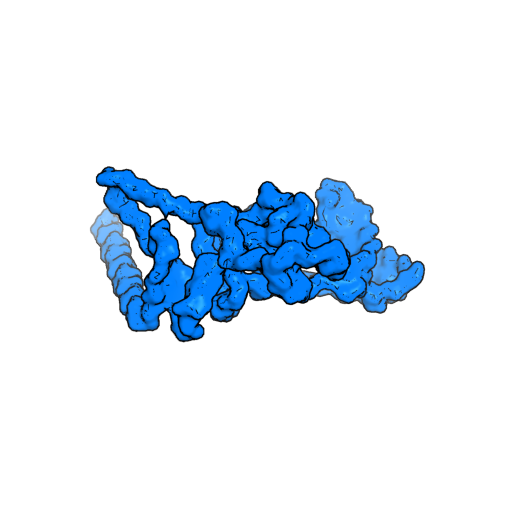TOM 1947 O O . MET A 1 245 ? -10.666 1.550 14.190 1.00 94.06 245 MET A O 1
ATOM 1951 N N . MET A 1 246 ? -10.575 -0.271 12.899 1.00 93.88 246 MET A N 1
ATOM 1952 C CA . MET A 1 246 ? -11.690 0.143 12.039 1.00 93.88 246 MET A CA 1
ATOM 1953 C C . MET A 1 246 ? -12.998 0.307 12.823 1.00 93.88 246 MET A C 1
ATOM 1955 O O . MET A 1 246 ? -13.741 1.250 12.566 1.00 93.88 246 MET A O 1
ATOM 1959 N N . GLN A 1 247 ? -13.286 -0.577 13.785 1.00 92.06 247 GLN A N 1
ATOM 1960 C CA . GLN A 1 247 ? -14.456 -0.427 14.656 1.00 92.06 247 GLN A CA 1
ATOM 1961 C C . GLN A 1 247 ? -14.327 0.803 15.560 1.00 92.06 247 GLN A C 1
ATOM 1963 O O . GLN A 1 247 ? -15.291 1.546 15.707 1.00 92.06 247 GLN A O 1
ATOM 1968 N N . ILE A 1 248 ? -13.138 1.064 16.113 1.00 94.75 248 ILE A N 1
ATOM 1969 C CA . ILE A 1 248 ? -12.886 2.264 16.927 1.00 94.75 248 ILE A CA 1
ATOM 1970 C C . ILE A 1 248 ? -13.122 3.535 16.103 1.00 94.75 248 ILE A C 1
ATOM 1972 O O . ILE A 1 248 ? -13.828 4.431 16.555 1.00 94.75 248 ILE A O 1
ATOM 1976 N N . LEU A 1 249 ? -12.584 3.604 14.883 1.00 96.06 249 LEU A N 1
ATOM 1977 C CA . LEU A 1 249 ? -12.774 4.739 13.973 1.00 96.06 249 LEU A CA 1
ATOM 1978 C C . LEU A 1 249 ? -14.252 4.970 13.630 1.00 96.06 249 LEU A C 1
ATOM 1980 O O . LEU A 1 249 ? -14.679 6.116 13.571 1.00 96.06 249 LEU A O 1
ATOM 1984 N N . LYS A 1 250 ? -15.038 3.898 13.452 1.00 94.56 250 LYS A N 1
ATOM 1985 C CA . LYS A 1 250 ? -16.491 3.983 13.206 1.00 94.56 250 LYS A CA 1
ATOM 1986 C C . LYS A 1 250 ? -17.287 4.428 14.431 1.00 94.56 250 LYS A C 1
ATOM 1988 O O . LYS A 1 250 ? -18.302 5.097 14.284 1.00 94.56 250 LYS A O 1
ATOM 1993 N N . ASN A 1 251 ? -16.833 4.045 15.620 1.00 95.00 251 ASN A N 1
ATOM 1994 C CA . ASN A 1 251 ? -17.490 4.348 16.891 1.00 95.00 251 ASN A CA 1
ATOM 1995 C C . ASN A 1 251 ? -16.979 5.648 17.534 1.00 95.00 251 ASN A C 1
ATOM 1997 O O . ASN A 1 251 ? -17.253 5.902 18.706 1.00 95.00 251 ASN A O 1
ATOM 2001 N N . THR A 1 252 ? -16.200 6.449 16.808 1.00 94.81 252 THR A N 1
ATOM 2002 C CA . THR A 1 252 ? -15.681 7.735 17.279 1.00 94.81 252 THR A CA 1
ATOM 2003 C C . THR A 1 252 ? -15.940 8.813 16.238 1.00 94.81 252 THR A C 1
ATOM 2005 O O . THR A 1 252 ? -15.895 8.562 15.035 1.00 94.81 252 THR A O 1
ATOM 2008 N N . THR A 1 253 ? -16.220 10.020 16.710 1.00 94.06 253 THR A N 1
ATOM 2009 C CA . THR A 1 253 ? -16.425 11.206 15.880 1.00 94.06 253 THR A CA 1
ATOM 2010 C C . THR A 1 253 ? -15.087 11.791 15.419 1.00 94.06 253 THR A C 1
ATOM 2012 O O . THR A 1 253 ? -14.021 11.450 15.942 1.00 94.06 253 THR A O 1
ATOM 2015 N N . ASP A 1 254 ? -15.129 12.656 14.406 1.00 91.12 254 ASP A N 1
ATOM 2016 C CA . ASP A 1 254 ? -13.931 13.199 13.752 1.00 91.12 254 ASP A CA 1
ATOM 2017 C C . ASP A 1 254 ? -13.087 14.126 14.642 1.00 91.12 254 ASP A C 1
ATOM 2019 O O . ASP A 1 254 ? -11.906 14.322 14.361 1.00 91.12 254 ASP A O 1
ATOM 2023 N N . ASP A 1 255 ? -13.663 14.669 15.717 1.00 90.44 255 ASP A N 1
ATOM 2024 C CA . ASP A 1 255 ? -12.983 15.482 16.733 1.00 90.44 255 ASP A CA 1
ATOM 2025 C C . ASP A 1 255 ? -12.147 14.652 17.723 1.00 90.44 255 ASP A C 1
ATOM 2027 O O . ASP A 1 255 ? -11.291 15.195 18.423 1.00 90.44 255 ASP A O 1
ATOM 2031 N N . ILE A 1 256 ? -12.349 13.331 17.765 1.00 93.81 256 ILE A N 1
ATOM 2032 C CA . ILE A 1 256 ? -11.569 12.428 18.609 1.00 93.81 256 ILE A CA 1
ATOM 2033 C C . ILE A 1 256 ? -10.340 11.941 17.847 1.00 93.81 256 ILE A C 1
ATOM 2035 O O . ILE A 1 256 ? -10.436 11.113 16.941 1.00 93.81 256 ILE A O 1
ATOM 2039 N N . ASP A 1 257 ? -9.163 12.392 18.271 1.00 94.31 257 ASP A N 1
ATOM 2040 C CA . ASP A 1 257 ? -7.888 12.033 17.639 1.00 94.31 257 ASP A CA 1
ATOM 2041 C C . ASP A 1 257 ? -7.108 10.942 18.378 1.00 94.31 257 ASP A C 1
ATOM 2043 O O . ASP A 1 257 ? -6.128 10.418 17.839 1.00 94.31 257 ASP A O 1
ATOM 2047 N N . THR A 1 258 ? -7.504 10.595 19.606 1.00 95.31 258 THR A N 1
ATOM 2048 C CA . THR A 1 258 ? -6.725 9.708 20.476 1.00 95.31 258 THR A CA 1
ATOM 2049 C C . THR A 1 258 ? -7.607 8.790 21.317 1.00 95.31 258 THR A C 1
ATOM 2051 O O . THR A 1 258 ? -8.613 9.211 21.883 1.00 95.31 258 THR A O 1
ATOM 2054 N N . VAL A 1 259 ? -7.183 7.533 21.457 1.00 95.88 259 VAL A N 1
ATOM 2055 C CA . VAL A 1 259 ? -7.794 6.554 22.366 1.00 95.88 259 VAL A CA 1
ATOM 2056 C C . VAL A 1 259 ? -6.727 5.832 23.192 1.00 95.88 259 VAL A C 1
ATOM 2058 O O . VAL A 1 259 ? -5.550 5.785 22.825 1.00 95.88 259 VAL A O 1
ATOM 2061 N N . ARG A 1 260 ? -7.136 5.250 24.317 1.00 94.56 260 ARG A N 1
ATOM 2062 C CA . ARG A 1 260 ? -6.334 4.364 25.168 1.00 94.56 260 ARG A CA 1
ATOM 2063 C C . ARG A 1 260 ? -6.823 2.936 24.992 1.00 94.56 260 ARG A C 1
ATOM 2065 O O . ARG A 1 260 ? -7.984 2.654 25.261 1.00 94.56 260 ARG A O 1
ATOM 2072 N N . LEU A 1 261 ? -5.947 2.051 24.533 1.00 92.69 261 LEU A N 1
ATOM 2073 C CA . LEU A 1 261 ? -6.232 0.629 24.371 1.00 92.69 261 LEU A CA 1
ATOM 2074 C C . LEU A 1 261 ? -5.903 -0.121 25.659 1.00 92.69 261 LEU A C 1
ATOM 2076 O O . LEU A 1 261 ? -4.790 -0.005 26.178 1.00 92.69 261 LEU A O 1
ATOM 2080 N N . ASN A 1 262 ? -6.855 -0.916 26.133 1.00 89.25 262 ASN A N 1
ATOM 2081 C CA . ASN A 1 262 ? -6.702 -1.773 27.299 1.00 89.25 262 ASN A CA 1
ATOM 2082 C C . ASN A 1 262 ? -6.228 -3.185 26.885 1.00 89.25 262 ASN A C 1
ATOM 2084 O O . ASN A 1 262 ? -6.536 -3.636 25.776 1.00 89.25 262 ASN A O 1
ATOM 2088 N N . PRO A 1 263 ? -5.521 -3.927 27.762 1.00 82.75 263 PRO A N 1
ATOM 2089 C CA . PRO A 1 263 ? -5.073 -5.298 27.474 1.00 82.75 263 PRO A CA 1
ATOM 2090 C C . PRO A 1 263 ? -6.215 -6.291 27.209 1.00 82.75 263 PRO A C 1
ATOM 2092 O O . PRO A 1 263 ? -6.046 -7.287 26.502 1.00 82.75 263 PRO A O 1
ATOM 2095 N N . ASP A 1 264 ? -7.401 -6.026 27.757 1.00 81.88 264 ASP A N 1
ATOM 2096 C CA . ASP A 1 264 ? -8.600 -6.834 27.527 1.00 81.88 264 ASP A CA 1
ATOM 2097 C C . ASP A 1 264 ? -9.171 -6.680 26.102 1.00 81.88 264 ASP A C 1
ATOM 2099 O O . ASP A 1 264 ? -9.949 -7.531 25.663 1.00 81.88 264 ASP A O 1
ATOM 2103 N N . GLY A 1 265 ? -8.717 -5.669 25.349 1.00 80.25 265 GLY A N 1
ATOM 2104 C CA . GLY A 1 265 ? -9.168 -5.328 24.002 1.00 80.25 265 GLY A CA 1
ATOM 2105 C C . GLY A 1 265 ? -10.211 -4.209 23.950 1.00 80.25 265 GLY A C 1
ATOM 2106 O O . GLY A 1 265 ? -10.626 -3.841 22.852 1.00 80.25 265 GLY A O 1
ATOM 2107 N N . THR A 1 266 ? -10.629 -3.667 25.096 1.00 89.25 266 THR A N 1
ATOM 2108 C CA . THR A 1 266 ? -11.492 -2.481 25.169 1.00 89.25 266 THR A CA 1
ATOM 2109 C C . THR A 1 266 ? -10.687 -1.200 24.938 1.00 89.25 266 THR A C 1
ATOM 2111 O O . THR A 1 266 ? -9.451 -1.210 24.921 1.00 89.25 266 THR A O 1
ATOM 2114 N N . TYR A 1 267 ? -11.379 -0.081 24.727 1.00 93.75 267 TYR A N 1
ATOM 2115 C CA . TYR A 1 267 ? -10.739 1.220 24.566 1.00 93.75 267 TYR A CA 1
ATOM 2116 C C . TYR A 1 267 ? -11.475 2.310 25.339 1.00 93.75 267 TYR A C 1
ATOM 2118 O O . TYR A 1 267 ? -12.674 2.214 25.594 1.00 93.75 267 TYR A O 1
ATOM 2126 N N . GLN A 1 268 ? -10.736 3.357 25.687 1.00 94.50 268 GLN A N 1
ATOM 2127 C CA . GLN A 1 268 ? -11.256 4.582 26.282 1.00 94.50 268 GLN A CA 1
ATOM 2128 C C . GLN A 1 268 ? -10.926 5.754 25.364 1.00 94.50 268 GLN A C 1
ATOM 2130 O O . GLN A 1 268 ? -9.810 5.859 24.851 1.00 94.50 268 GLN A O 1
ATOM 2135 N N . ILE A 1 269 ? -11.904 6.623 25.137 1.00 94.12 269 ILE A N 1
ATOM 2136 C CA . ILE A 1 269 ? -11.691 7.878 24.417 1.00 94.12 269 ILE A CA 1
ATOM 2137 C C . ILE A 1 269 ? -10.859 8.796 25.308 1.00 94.12 269 ILE A C 1
ATOM 2139 O O . ILE A 1 269 ? -11.124 8.883 26.502 1.00 94.12 269 ILE A O 1
ATOM 2143 N N . VAL A 1 270 ? -9.859 9.458 24.728 1.00 91.31 270 VAL A N 1
ATOM 2144 C CA . VAL A 1 270 ? -9.142 10.537 25.410 1.00 91.31 270 VAL A CA 1
ATOM 2145 C C . VAL A 1 270 ? -9.738 11.845 24.924 1.00 91.31 270 VAL A C 1
ATOM 2147 O O . VAL A 1 270 ? -9.617 12.189 23.748 1.00 91.31 270 VAL A O 1
ATOM 2150 N N . THR A 1 271 ? -10.413 12.553 25.820 1.00 88.38 271 THR A N 1
ATOM 2151 C CA . THR A 1 271 ? -10.998 13.858 25.516 1.00 88.38 271 THR A CA 1
ATOM 2152 C C . THR A 1 271 ? -9.908 14.912 25.335 1.00 88.38 271 THR A C 1
ATOM 2154 O O . THR A 1 271 ? -8.795 14.789 25.851 1.00 88.38 271 THR A O 1
ATOM 2157 N N . LEU A 1 272 ? -10.237 16.006 24.643 1.00 84.75 272 LEU A N 1
ATOM 2158 C CA . LEU A 1 272 ? -9.312 17.129 24.484 1.00 84.75 272 LEU A CA 1
ATOM 2159 C C . LEU A 1 272 ? -8.880 17.710 25.842 1.00 84.75 272 LEU A C 1
ATOM 2161 O O . LEU A 1 272 ? -7.723 18.077 26.015 1.00 84.75 272 LEU A O 1
ATOM 2165 N N . GLN A 1 273 ? -9.792 17.754 26.816 1.00 86.12 273 GLN A N 1
ATOM 2166 C CA . GLN A 1 273 ? -9.517 18.243 28.170 1.00 86.12 273 GLN A CA 1
ATOM 2167 C C . GLN A 1 273 ? -8.507 17.351 28.900 1.00 86.12 273 GLN A C 1
ATOM 2169 O O . GLN A 1 273 ? -7.534 17.856 29.457 1.00 86.12 273 GLN A O 1
ATOM 2174 N N . GLU A 1 274 ? -8.692 16.029 28.847 1.00 86.31 274 GLU A N 1
ATOM 2175 C CA . GLU A 1 274 ? -7.731 15.072 29.408 1.00 86.31 274 GLU A CA 1
ATOM 2176 C C . GLU A 1 274 ? -6.377 15.166 28.702 1.00 86.31 274 GLU A C 1
ATOM 2178 O O . GLU A 1 274 ? -5.333 15.143 29.352 1.00 86.31 274 GLU A O 1
ATOM 2183 N N . GLN A 1 275 ? -6.379 15.337 27.378 1.00 84.25 275 GLN A N 1
ATOM 2184 C CA . GLN A 1 275 ? -5.155 15.490 26.602 1.00 84.25 275 GLN A CA 1
ATOM 2185 C C . GLN A 1 275 ? -4.384 16.763 26.987 1.00 84.25 275 GLN A C 1
ATOM 2187 O O . GLN A 1 275 ? -3.172 16.696 27.186 1.00 84.25 275 GLN A O 1
ATOM 2192 N N . ILE A 1 276 ? -5.077 17.894 27.165 1.00 85.81 276 ILE A N 1
ATOM 2193 C CA . ILE A 1 276 ? -4.479 19.151 27.638 1.00 85.81 276 ILE A CA 1
ATOM 2194 C C . ILE A 1 276 ? -3.902 18.974 29.048 1.00 85.81 276 ILE A C 1
ATOM 2196 O O . ILE A 1 276 ? -2.741 19.316 29.275 1.00 85.81 276 ILE A O 1
ATOM 2200 N N . ALA A 1 277 ? -4.668 18.388 29.972 1.00 86.88 277 ALA A N 1
ATOM 2201 C CA . ALA A 1 277 ? -4.226 18.169 31.349 1.00 86.88 277 ALA A CA 1
ATOM 2202 C C . ALA A 1 277 ? -2.984 17.256 31.427 1.00 86.88 277 ALA A C 1
ATOM 2204 O O . ALA A 1 277 ? -2.059 17.498 32.208 1.00 86.88 277 ALA A O 1
ATOM 2205 N N . GLU A 1 278 ? -2.925 16.214 30.594 1.00 84.31 278 GLU A N 1
ATOM 2206 C CA . GLU A 1 278 ? -1.756 15.337 30.475 1.00 84.31 278 GLU A CA 1
ATOM 2207 C C . GLU A 1 278 ? -0.528 16.070 29.926 1.00 84.31 278 GLU A C 1
ATOM 2209 O O . GLU A 1 278 ? 0.580 15.893 30.443 1.00 84.31 278 GLU A O 1
ATOM 2214 N N . ASP A 1 279 ? -0.711 16.896 28.896 1.00 84.19 279 ASP A N 1
ATOM 2215 C CA . ASP A 1 279 ? 0.369 17.659 28.276 1.00 84.19 279 ASP A CA 1
ATOM 2216 C C . ASP A 1 279 ? 0.935 18.716 29.236 1.00 84.19 279 ASP A C 1
ATOM 2218 O O . ASP A 1 279 ? 2.156 18.898 29.306 1.00 84.19 279 ASP A O 1
ATOM 2222 N N . GLU A 1 280 ? 0.083 19.372 30.024 1.00 88.12 280 GLU A N 1
ATOM 2223 C CA . GLU A 1 280 ? 0.489 20.284 31.100 1.00 88.12 280 GLU A CA 1
ATOM 2224 C C . GLU A 1 280 ? 1.287 19.555 32.182 1.00 88.12 280 GLU A C 1
ATOM 2226 O O . GLU A 1 280 ? 2.413 19.950 32.499 1.00 88.12 280 GLU A O 1
ATOM 2231 N N . LYS A 1 281 ? 0.789 18.408 32.657 1.00 84.06 281 LYS A N 1
ATOM 2232 C CA . LYS A 1 281 ? 1.505 17.574 33.630 1.00 84.06 281 LYS A CA 1
ATOM 2233 C C . LYS A 1 281 ? 2.867 17.116 33.096 1.00 84.06 281 LYS A C 1
ATOM 2235 O O . LYS A 1 281 ? 3.863 17.128 33.823 1.00 84.06 281 LYS A O 1
ATOM 2240 N N . CYS A 1 282 ? 2.952 16.752 31.816 1.00 81.50 282 CYS A N 1
ATOM 2241 C CA . CYS A 1 282 ? 4.211 16.404 31.154 1.00 81.50 282 CYS A CA 1
ATOM 2242 C C . CYS A 1 282 ? 5.189 17.588 31.088 1.00 81.50 282 CYS A C 1
ATOM 2244 O O . CYS A 1 282 ? 6.391 17.398 31.309 1.00 81.50 282 CYS A O 1
ATOM 2246 N N . LYS A 1 283 ? 4.707 18.806 30.802 1.00 82.75 283 LYS A N 1
ATOM 2247 C CA . LYS A 1 283 ? 5.530 20.029 30.821 1.00 82.75 283 LYS A CA 1
ATOM 2248 C C . LYS A 1 283 ? 6.079 20.299 32.220 1.00 82.75 283 LYS A C 1
ATOM 2250 O O . LYS A 1 283 ? 7.280 20.550 32.351 1.00 82.75 283 LYS A O 1
ATOM 2255 N N . ASP A 1 284 ? 5.254 20.155 33.251 1.00 82.00 284 ASP A N 1
ATOM 2256 C CA . ASP A 1 284 ? 5.663 20.350 34.643 1.00 82.00 284 ASP A CA 1
ATOM 2257 C C . ASP A 1 284 ? 6.714 19.334 35.090 1.00 82.00 284 ASP A C 1
ATOM 2259 O O . ASP A 1 284 ? 7.719 19.702 35.705 1.00 82.00 284 ASP A O 1
ATOM 2263 N N . ILE A 1 285 ? 6.546 18.059 34.727 1.00 79.56 285 ILE A N 1
ATOM 2264 C CA . ILE A 1 285 ? 7.537 17.010 35.004 1.00 79.56 285 ILE A CA 1
ATOM 2265 C C . ILE A 1 285 ? 8.863 17.317 34.295 1.00 79.56 285 ILE A C 1
ATOM 2267 O O . ILE A 1 285 ? 9.928 17.209 34.906 1.00 79.56 285 ILE A O 1
ATOM 2271 N N . ARG A 1 286 ? 8.826 17.727 33.018 1.00 79.38 286 ARG A N 1
ATOM 2272 C CA . ARG A 1 286 ? 10.034 18.112 32.264 1.00 79.38 286 ARG A CA 1
ATOM 2273 C C . ARG A 1 286 ? 10.728 19.323 32.889 1.00 79.38 286 ARG A C 1
ATOM 2275 O O . ARG A 1 286 ? 11.955 19.334 32.965 1.00 79.38 286 ARG A O 1
ATOM 2282 N N . LYS A 1 287 ? 9.966 20.311 33.368 1.00 80.31 287 LYS A N 1
ATOM 2283 C CA . LYS A 1 287 ? 10.497 21.488 34.070 1.00 80.31 287 LYS A CA 1
ATOM 2284 C C . LYS A 1 287 ? 11.178 21.083 35.379 1.00 80.31 287 LYS A C 1
ATOM 2286 O O . LYS A 1 287 ? 12.338 21.427 35.570 1.00 80.31 287 LYS A O 1
ATOM 2291 N N . LYS A 1 288 ? 10.520 20.263 36.208 1.00 80.19 288 LYS A N 1
ATOM 2292 C CA . LYS A 1 288 ? 11.088 19.722 37.458 1.00 80.19 288 LYS A CA 1
ATOM 2293 C C . LYS A 1 288 ? 12.366 18.914 37.216 1.00 80.19 288 LYS A C 1
ATOM 2295 O O . LYS A 1 288 ? 13.346 19.126 37.921 1.00 80.19 288 LYS A O 1
ATOM 2300 N N . LYS A 1 289 ? 12.396 18.049 36.190 1.00 77.38 289 LYS A N 1
ATOM 2301 C CA . LYS A 1 289 ? 13.607 17.300 35.805 1.00 77.38 289 LYS A CA 1
ATOM 2302 C C . LYS A 1 289 ? 14.757 18.226 35.406 1.00 77.38 289 LYS A C 1
ATOM 2304 O O . LYS A 1 289 ? 15.869 18.018 35.869 1.00 77.38 289 LYS A O 1
ATOM 2309 N N . ARG A 1 290 ? 14.495 19.268 34.604 1.00 79.06 290 ARG A N 1
ATOM 2310 C CA . ARG A 1 290 ? 15.520 20.263 34.232 1.00 79.06 290 ARG A CA 1
ATOM 2311 C C . ARG A 1 290 ? 16.072 20.997 35.452 1.00 79.06 290 ARG A C 1
ATOM 2313 O O . ARG A 1 290 ? 17.284 21.112 35.569 1.00 79.06 290 ARG A O 1
ATOM 2320 N N . THR A 1 291 ? 15.205 21.449 36.358 1.00 78.12 291 THR A N 1
ATOM 2321 C CA . THR A 1 291 ? 15.624 22.124 37.596 1.00 78.12 291 THR A CA 1
ATOM 2322 C C . THR A 1 291 ? 16.461 21.201 38.481 1.00 78.12 291 THR A C 1
ATOM 2324 O O . THR A 1 291 ? 17.513 21.611 38.954 1.00 78.12 291 THR A O 1
ATOM 2327 N N . PHE A 1 292 ? 16.056 19.938 38.641 1.00 77.06 292 PHE A N 1
ATOM 2328 C CA . PHE A 1 292 ? 16.813 18.948 39.410 1.00 77.06 292 PHE A CA 1
ATOM 2329 C C . PHE A 1 292 ? 18.197 18.666 38.806 1.00 77.06 292 PHE A C 1
ATOM 2331 O O . PHE A 1 292 ? 19.195 18.690 39.518 1.00 77.06 292 PHE A O 1
ATOM 2338 N N . SER A 1 293 ? 18.285 18.468 37.486 1.00 73.75 293 SER A N 1
ATOM 2339 C CA . SER A 1 293 ? 19.571 18.287 36.797 1.00 73.75 293 SER A CA 1
ATOM 2340 C C . SER A 1 293 ? 20.482 19.514 36.904 1.00 73.75 293 SER A C 1
ATOM 2342 O O . SER A 1 293 ? 21.696 19.361 36.962 1.00 73.75 293 SER A O 1
ATOM 2344 N N . GLN A 1 294 ? 19.914 20.722 36.939 1.00 73.38 294 GLN A N 1
ATOM 2345 C CA . GLN A 1 294 ? 20.677 21.964 37.058 1.00 73.38 294 GLN A CA 1
ATOM 2346 C C . GLN A 1 294 ? 21.243 22.168 38.473 1.00 73.38 294 GLN A C 1
ATOM 2348 O O . GLN A 1 294 ? 22.384 22.599 38.589 1.00 73.38 294 GLN A O 1
ATOM 2353 N N . ILE A 1 295 ? 20.492 21.796 39.519 1.00 73.69 295 ILE A N 1
ATOM 2354 C CA . ILE A 1 295 ? 20.968 21.789 40.916 1.00 73.69 295 ILE A CA 1
ATOM 2355 C C . ILE A 1 295 ? 22.107 20.773 41.093 1.00 73.69 295 ILE A C 1
ATOM 2357 O O . ILE A 1 295 ? 23.160 21.102 41.631 1.00 73.69 295 ILE A O 1
ATOM 2361 N N . MET A 1 296 ? 21.941 19.563 40.551 1.00 65.12 296 MET A N 1
ATOM 2362 C CA . MET A 1 296 ? 22.979 18.527 40.614 1.00 65.12 296 MET A CA 1
ATOM 2363 C C . MET A 1 296 ? 24.276 18.941 39.906 1.00 65.12 296 MET A C 1
ATOM 2365 O O . MET A 1 296 ? 25.355 18.585 40.363 1.00 65.12 296 MET A O 1
ATOM 2369 N N . ALA A 1 297 ? 24.189 19.715 38.817 1.00 68.25 297 ALA A N 1
ATOM 2370 C CA . ALA A 1 297 ? 25.362 20.222 38.105 1.00 68.25 297 ALA A CA 1
ATOM 2371 C C . ALA A 1 297 ? 26.097 21.342 38.868 1.00 68.25 297 ALA A C 1
ATOM 2373 O O . ALA A 1 297 ? 27.320 21.444 38.761 1.00 68.25 297 ALA A O 1
ATOM 2374 N N . SER A 1 298 ? 25.380 22.172 39.638 1.00 61.50 298 SER A N 1
ATOM 2375 C CA . SER A 1 298 ? 25.995 23.216 40.469 1.00 61.50 298 SER A CA 1
ATOM 2376 C C . SER A 1 298 ? 26.715 22.658 41.697 1.00 61.50 298 SER A C 1
ATOM 2378 O O . SER A 1 298 ? 27.779 23.168 42.036 1.00 61.50 298 SER A O 1
ATOM 2380 N N . ASP A 1 299 ? 26.208 21.584 42.307 1.00 58.88 299 ASP A N 1
ATOM 2381 C CA . ASP A 1 299 ? 26.829 20.980 43.497 1.00 58.88 299 ASP A CA 1
ATOM 2382 C C . ASP A 1 299 ? 28.146 20.250 43.168 1.00 58.88 299 ASP A C 1
ATOM 2384 O O . ASP A 1 299 ? 29.087 20.249 43.962 1.00 58.88 299 ASP A O 1
ATOM 2388 N N . SER A 1 300 ? 28.277 19.711 41.951 1.00 56.72 300 SER A N 1
ATOM 2389 C CA . SER A 1 300 ? 29.533 19.129 41.450 1.00 56.72 300 SER A CA 1
ATOM 2390 C C . SER A 1 300 ? 30.631 20.153 41.118 1.00 56.72 300 SER A C 1
ATOM 2392 O O . SER A 1 300 ? 31.781 19.758 40.965 1.00 56.72 300 SER A O 1
ATOM 2394 N N . ASN A 1 301 ? 30.318 21.453 41.046 1.00 53.78 301 ASN A N 1
ATOM 2395 C CA . ASN A 1 301 ? 31.307 22.522 40.826 1.00 53.78 301 ASN A CA 1
ATOM 2396 C C . ASN A 1 301 ? 31.827 23.160 42.129 1.00 53.78 301 ASN A C 1
ATOM 2398 O O . ASN A 1 301 ? 32.694 24.026 42.071 1.00 53.78 301 ASN A O 1
ATOM 2402 N N . VAL A 1 302 ? 31.308 22.759 4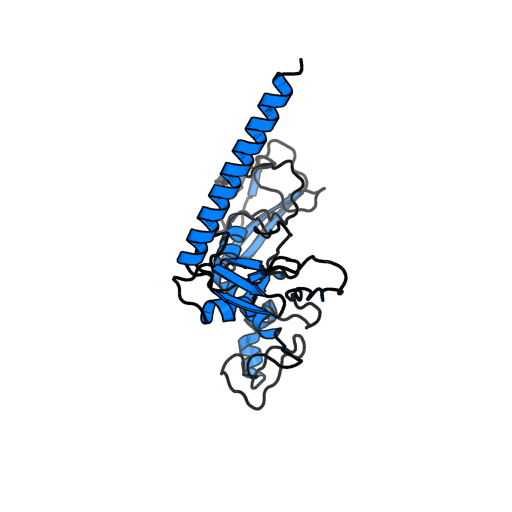3.296 1.00 53.62 302 VAL A N 1
ATOM 2403 C CA . VAL A 1 302 ? 31.724 23.288 44.614 1.00 53.62 302 VAL A CA 1
ATOM 2404 C C . VAL A 1 302 ? 32.741 22.363 45.312 1.00 53.62 302 VAL A C 1
ATOM 2406 O O . VAL A 1 302 ? 33.280 22.703 46.358 1.00 53.62 302 VAL A O 1
ATOM 2409 N N . THR A 1 303 ? 33.058 21.203 44.723 1.00 50.97 303 THR A N 1
ATOM 2410 C CA . THR A 1 303 ? 34.003 20.206 45.271 1.00 50.97 303 THR A CA 1
ATOM 2411 C C . THR A 1 303 ? 35.298 20.061 44.457 1.00 50.97 303 THR A C 1
ATOM 2413 O O . THR A 1 303 ? 35.898 18.988 44.426 1.00 50.97 303 THR A O 1
ATOM 2416 N N . SER A 1 304 ? 35.758 21.133 43.804 1.00 39.41 304 SER A N 1
ATOM 2417 C CA . SER A 1 304 ? 37.086 21.218 43.166 1.00 39.41 304 SER A CA 1
ATOM 2418 C C . SER A 1 304 ? 37.886 22.396 43.697 1.00 39.41 304 SER A C 1
ATOM 2420 O O . SER A 1 304 ? 37.274 23.469 43.888 1.00 39.41 304 SER A O 1
#

Secondary structure (DSSP, 8-state):
-EEEEEEEEETTT-SBPPTTTTT-EEEETTEE------------S--SSEE-PPPEE-GGG--SS--EEEE-SS---EEEEEEEEEPPPHHHHHHHHHHHHTTS-EETTEESS---BTTT---SS-EE-TTTS--EESSHHHHHHHHHHHTTT---TTS---PPPPP-----TT-----PPEEEESB-TTT-SBPSSEEEETT--S---EEHHHHHHHHHHH-EEB-TTT--B--GGGEEE-HHHHHHHHTS-TT--EEEE-TTS-EEE--HHHHHHHHHHHHHHHHHHHHHHHHHHHHTTS--

Sequence (304 aa):
RKQLHMRLFGEQTKTHQDWNTSQCDVTINNKQLIIDRKNIKTSSTKQKGYNVVKPLDISEHADTCMDIELASNAAFQGAVIVEIVRVTTVHEMARRVEARSTVCEVQNGRPLFGKKCAICDQTKDLLRCSRCKGVWYCGTTHQAQDWPFHQTICQSAENRPRLPEMKKEVATVEDDVCVGQTKVSLRCPLSIIRIQTPVRGCHCIHPQCLDLESYLAFSHRTGNWQCPVCTQPLKFEELCVDYKMMQILKNTTDDIDTVRLNPDGTYQIVTLQEQIAEDEKCKDI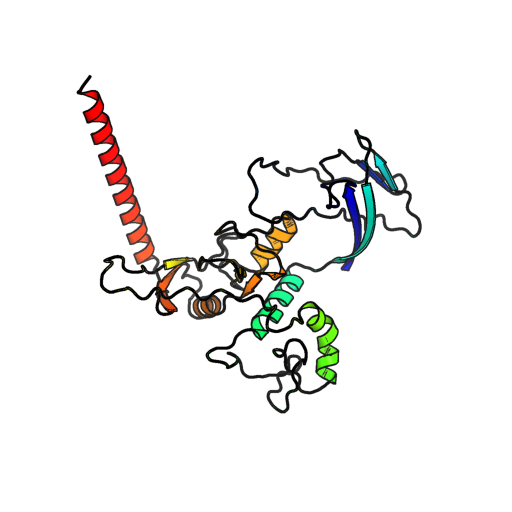RKKKRTFSQIMASDSNVTS

Nearest PDB structures (foldseek):
  5jne-assembly2_E  TM=6.687E-01  e=6.639E-12  Saccharomyces cerevisiae S288C
  5jne-assembly1_A  TM=6.606E-01  e=8.983E-12  Saccharomyces cerevisiae S288C
  6u75-assembly1_A  TM=7.129E-01  e=5.515E-11  Saccharomyces cerevisiae S288C
  3i2d-assembly1_A  TM=7.060E-01  e=3.836E-11  Saccharomyces cerevisiae
  6u75-assembly2_B  TM=7.038E-01  e=5.858E-11  Saccharomyces cerevisiae S288C